Protein AF-A0A562L4M6-F1 (afdb_monomer_lite)

Foldseek 3Di:
DDDDQPDDQLLDLVNQLVLCVLLPAPRSHLVSRPDPLSSLLSVLVSLLSVLLSVLQLVLLVVPDPDPVSSSVSRVVSSVVVVVVCVVCSVVSRDPPPVVPPCVVVLCPPPPPPPLPCQDQDADPVLVVDDQDQDDDLLQQLLLQVSQPQPRSHLVRRDPVSNVVSVVVNVVVSVSSLVVCLVLQVVQPQPRSDLVSRDPRSNRSSSSSSSSVVSSVVSSSNSSSSSSVSVVVVVVVVVVVVVVVVVVVVVVVVVVVVVVVVVVVVVVVVVVD

Sequence (272 aa):
MSEKSKWPPLICKQRIRVLCYLFGSTDGTLRGIANPSDRRRCKARIEYERSYARIWENDATRSCNTAEDLEEQKRLAHLSFATLRASNAELLKRPILLRGDGQEFCEPFKDSMPLDDYTEWGYASDLATTTKFVLNDARKEYLAVRWHSPDGTARNVPDDYRSAFEAQMDYHTQALEANRENIAKHYGSPYGSWRGIPQARLAAANRYARLWLGRFESRCEFELALLRITIDEMDAEEHERKAEELIESIERQIEDVAQDILHDILAEGVTS

pLDDT: mean 78.64, std 16.37, range [34.66, 96.38]

Radius of gyration: 27.11 Å; chains: 1; bounding box: 79×44×95 Å

Secondary structure (DSSP, 8-state):
-----SSPPSS-HHHHHHHHHHTT-SSSSGGG-SSHHHHHHHHHHHHHHHHHHHHHHHHHHHH-SSHHHHHHHHHHHHHHHHHHHHHHHHHTS--TTSSS-SGGGS-TTTS--------S---GGGGS--------HHHHHHHHHHTT-TTS-GGGS-HHHHHHHHHHHHHHHHHHHHHHHHHHHHTT-TTS-GGGS-HHHHHHHHHHHHHHHHHHHHHHHHHHHHHHHHHHHHHHHHHHHHHHHHHHHHHHHHHHHHHHHHHHHHHHHT--

Organism: NCBI:txid993502

Structure (mmCIF, N/CA/C/O backbone):
data_AF-A0A562L4M6-F1
#
_entry.id   AF-A0A562L4M6-F1
#
loop_
_atom_site.group_PDB
_atom_site.id
_atom_site.type_symbol
_atom_site.label_atom_id
_atom_site.label_alt_id
_atom_site.label_comp_id
_atom_site.label_asym_id
_atom_site.label_entity_id
_atom_site.label_seq_id
_atom_site.pdbx_PDB_ins_code
_atom_site.Cartn_x
_atom_site.Cartn_y
_atom_site.Cartn_z
_atom_site.occupancy
_atom_site.B_iso_or_equiv
_atom_site.auth_seq_id
_atom_site.auth_comp_id
_atom_site.auth_asym_id
_atom_site.auth_atom_id
_atom_site.pdbx_PDB_model_num
ATOM 1 N N . MET A 1 1 ? 33.693 13.986 -2.461 1.00 34.66 1 MET A N 1
ATOM 2 C CA . MET A 1 1 ? 33.469 15.142 -1.564 1.00 34.66 1 MET A CA 1
ATOM 3 C C . MET A 1 1 ? 32.032 15.588 -1.759 1.00 34.66 1 MET A C 1
ATOM 5 O O . MET A 1 1 ? 31.649 15.791 -2.901 1.00 34.66 1 MET A O 1
ATOM 9 N N . SER A 1 2 ? 31.216 15.605 -0.698 1.00 41.28 2 SER A N 1
ATOM 10 C CA . SER A 1 2 ? 29.782 15.894 -0.806 1.00 41.28 2 SER A CA 1
ATOM 11 C C . SER A 1 2 ? 29.544 17.393 -0.983 1.00 41.28 2 SER A C 1
ATOM 13 O O . SER A 1 2 ? 29.549 18.149 -0.008 1.00 41.28 2 S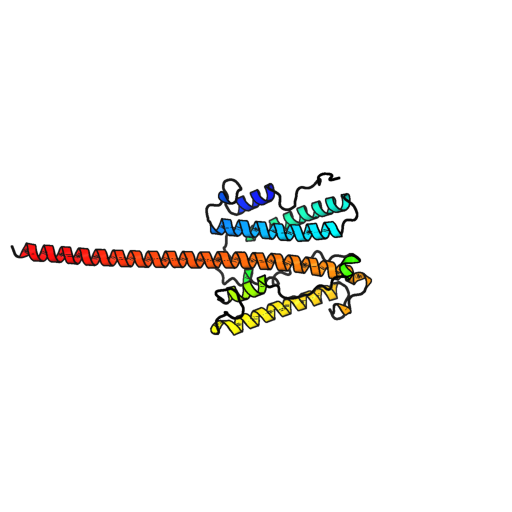ER A O 1
ATOM 15 N N . GLU A 1 3 ? 29.296 17.825 -2.213 1.00 47.75 3 GLU A N 1
ATOM 16 C CA . GLU A 1 3 ? 28.484 19.021 -2.400 1.00 47.75 3 GLU A CA 1
ATOM 17 C C . GLU A 1 3 ? 27.091 18.717 -1.845 1.00 47.75 3 GLU A C 1
ATOM 19 O O . GLU A 1 3 ? 26.471 17.702 -2.169 1.00 47.75 3 GLU A O 1
ATOM 24 N N . LYS A 1 4 ? 26.634 19.548 -0.907 1.00 63.31 4 LYS A N 1
ATOM 25 C CA . LYS A 1 4 ? 25.284 19.435 -0.359 1.00 63.31 4 LYS A CA 1
ATOM 26 C C . LYS A 1 4 ? 24.297 19.593 -1.520 1.00 63.31 4 LYS A C 1
ATOM 28 O O . LYS A 1 4 ? 24.303 20.628 -2.176 1.00 63.31 4 LYS A O 1
ATOM 33 N N . SER A 1 5 ? 23.470 18.569 -1.734 1.00 66.12 5 SER A N 1
ATOM 34 C CA . SER A 1 5 ? 22.290 18.580 -2.612 1.00 66.12 5 SER A CA 1
ATOM 35 C C . SER A 1 5 ? 21.575 19.937 -2.551 1.00 66.12 5 SER A C 1
ATOM 37 O O . SER A 1 5 ? 21.307 20.429 -1.449 1.00 66.12 5 SER A O 1
ATOM 39 N N . LYS A 1 6 ? 21.265 20.539 -3.708 1.00 78.88 6 LYS A N 1
ATOM 40 C CA . LYS A 1 6 ? 20.539 21.822 -3.800 1.00 78.88 6 LYS A CA 1
ATOM 41 C C . LYS A 1 6 ? 19.093 21.648 -3.337 1.00 78.88 6 LYS A C 1
ATOM 43 O O . LYS A 1 6 ? 18.501 22.575 -2.787 1.00 78.88 6 LYS A O 1
ATOM 48 N N . TRP A 1 7 ? 18.551 20.444 -3.512 1.00 68.38 7 TRP A N 1
ATOM 49 C CA . TRP A 1 7 ? 17.221 20.068 -3.044 1.00 68.38 7 TRP A CA 1
ATOM 50 C C . TRP A 1 7 ? 17.265 19.321 -1.706 1.00 68.38 7 TRP A C 1
ATOM 52 O O . TRP A 1 7 ? 18.152 18.484 -1.496 1.00 68.38 7 TRP A O 1
ATOM 62 N N . PRO A 1 8 ? 16.305 19.573 -0.794 1.00 72.56 8 PRO A N 1
ATOM 63 C CA . PRO A 1 8 ? 16.157 18.769 0.411 1.00 72.56 8 PRO A CA 1
ATOM 64 C C . PRO A 1 8 ? 15.740 17.329 0.055 1.00 72.56 8 PRO A C 1
ATOM 66 O O . PRO A 1 8 ? 15.243 17.090 -1.050 1.00 72.56 8 PRO A O 1
ATOM 69 N N . PRO A 1 9 ? 15.866 16.373 0.997 1.00 75.69 9 PRO A N 1
ATOM 70 C CA . PRO A 1 9 ? 15.273 15.046 0.840 1.00 75.69 9 PRO A CA 1
ATOM 71 C C . PRO A 1 9 ? 13.788 15.147 0.478 1.00 75.69 9 PRO A C 1
ATOM 73 O O . PRO A 1 9 ? 13.101 16.046 0.978 1.00 75.69 9 PRO A O 1
ATOM 76 N N . LEU A 1 10 ? 13.288 14.216 -0.341 1.00 70.75 10 LEU A N 1
ATOM 77 C CA . LEU A 1 10 ? 11.890 14.222 -0.797 1.00 70.75 10 LEU A CA 1
ATOM 78 C C . LEU A 1 10 ? 10.907 14.268 0.377 1.00 70.75 10 LEU A C 1
ATOM 80 O O . LEU A 1 10 ? 9.982 15.079 0.396 1.00 70.75 10 LEU A O 1
ATOM 84 N N . ILE A 1 11 ? 11.182 13.480 1.421 1.00 79.31 11 ILE A N 1
ATOM 85 C CA . ILE A 1 11 ? 10.437 13.509 2.684 1.00 79.31 11 ILE A CA 1
ATOM 86 C C . ILE A 1 11 ? 11.250 14.231 3.757 1.00 79.31 11 ILE A C 1
ATOM 88 O O . ILE A 1 11 ? 11.901 13.631 4.612 1.00 79.31 11 ILE A O 1
ATOM 92 N N . CYS A 1 12 ? 11.218 15.559 3.705 1.00 81.00 12 CYS A N 1
ATOM 93 C CA . CYS A 1 12 ? 11.888 16.418 4.676 1.00 81.00 12 CYS A CA 1
ATOM 94 C C . CYS A 1 12 ? 11.028 16.691 5.926 1.00 81.00 12 CYS A C 1
ATOM 96 O O . CYS A 1 12 ? 9.831 16.395 5.976 1.00 81.00 12 CYS A O 1
ATOM 98 N N . LYS A 1 13 ? 11.629 17.332 6.943 1.00 86.06 13 LYS A N 1
ATOM 99 C CA . LYS A 1 13 ? 10.929 17.739 8.179 1.00 86.06 13 LYS A CA 1
ATOM 100 C C . LYS A 1 13 ? 9.663 18.553 7.892 1.00 86.06 13 LYS A C 1
ATOM 102 O O . LYS A 1 13 ? 8.653 18.345 8.553 1.00 86.06 13 LYS A O 1
ATOM 107 N N . GLN A 1 14 ? 9.699 19.435 6.891 1.00 81.62 14 GLN A N 1
ATOM 108 C CA . GLN A 1 14 ? 8.545 20.252 6.516 1.00 81.62 14 GLN A CA 1
ATOM 109 C C . GLN A 1 14 ? 7.414 19.409 5.912 1.00 81.62 14 GLN A C 1
ATOM 111 O O . GLN A 1 14 ? 6.253 19.632 6.246 1.00 81.62 14 GLN A O 1
ATOM 116 N N . ARG A 1 15 ? 7.733 18.410 5.076 1.00 79.69 15 ARG A N 1
ATOM 117 C CA . ARG A 1 15 ? 6.732 17.487 4.516 1.00 79.69 15 ARG A CA 1
ATOM 118 C C . ARG A 1 15 ? 6.057 16.672 5.614 1.00 79.69 15 ARG A C 1
ATOM 120 O O . ARG A 1 15 ? 4.834 16.613 5.653 1.00 79.69 15 ARG A O 1
ATOM 127 N N . ILE A 1 16 ? 6.843 16.118 6.537 1.00 86.44 16 ILE A N 1
ATOM 128 C CA . ILE A 1 16 ? 6.320 15.398 7.707 1.00 86.44 16 ILE A CA 1
ATOM 129 C C . ILE A 1 16 ? 5.414 16.314 8.530 1.00 86.44 16 ILE A C 1
ATOM 131 O O . ILE A 1 16 ? 4.310 15.920 8.885 1.00 86.44 16 ILE A O 1
ATOM 135 N N . ARG A 1 17 ? 5.842 17.557 8.774 1.00 85.31 17 ARG A N 1
ATOM 136 C CA . ARG A 1 17 ? 5.052 18.541 9.517 1.00 85.31 17 ARG A CA 1
ATOM 137 C C . ARG A 1 17 ? 3.698 18.815 8.859 1.00 85.31 17 ARG A C 1
ATOM 139 O O . ARG A 1 17 ? 2.680 18.845 9.541 1.00 85.31 17 ARG A O 1
ATOM 146 N N . VAL A 1 18 ? 3.684 18.978 7.536 1.00 82.62 18 VAL A N 1
ATOM 147 C CA . VAL A 1 18 ? 2.453 19.147 6.750 1.00 82.62 18 VAL A CA 1
ATOM 148 C C . VAL A 1 18 ? 1.544 17.925 6.869 1.00 82.62 18 VAL A C 1
ATOM 150 O O . VAL A 1 18 ? 0.352 18.100 7.098 1.00 82.62 18 VAL A O 1
ATOM 153 N N . LEU A 1 19 ? 2.086 16.709 6.748 1.00 78.12 19 LEU A N 1
ATOM 154 C CA . LEU A 1 19 ? 1.306 15.483 6.939 1.00 78.12 19 LEU A CA 1
ATOM 155 C C . LEU A 1 19 ? 0.693 15.446 8.342 1.00 78.12 19 LEU A C 1
ATOM 157 O O . LEU A 1 19 ? -0.512 15.278 8.460 1.00 78.12 19 LEU A O 1
ATOM 161 N N . CYS A 1 20 ? 1.472 15.713 9.391 1.00 84.25 20 CYS A N 1
ATOM 162 C CA . CYS A 1 20 ? 0.951 15.769 10.756 1.00 84.25 20 CYS A CA 1
ATOM 163 C C . CYS A 1 20 ? -0.230 16.748 10.887 1.00 84.25 20 CYS A C 1
ATOM 165 O O . CYS A 1 20 ? -1.234 16.395 11.497 1.00 84.25 20 CYS A O 1
ATOM 167 N N . TYR A 1 21 ? -0.147 17.949 10.298 1.00 80.56 21 TYR A N 1
ATOM 168 C CA . TYR A 1 21 ? -1.264 18.904 10.305 1.00 80.56 21 TYR A CA 1
ATOM 169 C C . TYR A 1 21 ? -2.504 18.381 9.568 1.00 80.56 21 TYR A C 1
ATOM 171 O O . TYR A 1 21 ? -3.618 18.585 10.043 1.00 80.56 21 TYR A O 1
ATOM 179 N N . LEU A 1 22 ? -2.333 17.682 8.440 1.00 76.19 22 LEU A N 1
ATOM 180 C CA . LEU A 1 22 ? -3.453 17.069 7.710 1.00 76.19 22 LEU A CA 1
ATOM 181 C C . LEU A 1 22 ? -4.180 16.007 8.545 1.00 76.19 22 LEU A C 1
ATOM 183 O O . LEU A 1 22 ? -5.394 15.883 8.438 1.00 76.19 22 LEU A O 1
ATOM 187 N N . PHE A 1 23 ? -3.452 15.299 9.409 1.00 76.19 23 PHE A N 1
ATOM 188 C CA . PHE A 1 23 ? -4.004 14.334 10.363 1.00 76.19 23 PHE A CA 1
ATOM 189 C C . PHE A 1 23 ? -4.406 14.973 11.709 1.00 76.19 23 PHE A C 1
ATOM 191 O O . PHE A 1 23 ? -4.564 14.273 12.703 1.00 76.19 23 PHE A O 1
ATOM 198 N N . GLY A 1 24 ? -4.567 16.300 11.770 1.00 79.25 24 GLY A N 1
ATOM 199 C CA . GLY A 1 24 ? -5.112 16.990 12.945 1.00 79.25 24 GLY A CA 1
ATOM 200 C C . GLY A 1 24 ? -4.105 17.313 14.053 1.00 79.25 24 GLY A C 1
ATOM 201 O O . GLY A 1 24 ? -4.510 17.590 15.179 1.00 79.25 24 GLY A O 1
ATOM 202 N N . SER A 1 25 ? -2.800 17.291 13.769 1.00 88.62 25 SER A N 1
ATOM 203 C CA . SER A 1 25 ? -1.783 17.735 14.729 1.00 88.62 25 SER A CA 1
ATOM 204 C C . SER A 1 25 ? -1.907 19.227 15.050 1.00 88.62 25 SER A C 1
ATOM 206 O O . SER A 1 25 ? -2.056 20.041 14.143 1.00 88.62 25 SER A O 1
ATOM 208 N N . THR A 1 26 ? -1.757 19.611 16.319 1.00 91.88 26 THR A N 1
ATOM 209 C CA . THR A 1 26 ? -1.761 21.025 16.745 1.00 91.88 26 THR A CA 1
ATOM 210 C C . THR A 1 26 ? -0.398 21.711 16.602 1.00 91.88 26 THR A C 1
ATOM 212 O O . THR A 1 26 ? -0.326 22.908 16.325 1.00 91.88 26 THR A O 1
ATOM 215 N N . ASP A 1 27 ? 0.701 20.965 16.731 1.00 91.88 27 ASP A N 1
ATOM 216 C CA . ASP A 1 27 ? 2.078 21.484 16.695 1.00 91.88 27 ASP A CA 1
ATOM 217 C C . ASP A 1 27 ? 2.863 21.048 15.440 1.00 91.88 27 ASP A C 1
ATOM 219 O O . ASP A 1 27 ? 4.010 21.452 15.229 1.00 91.88 27 ASP A O 1
ATOM 223 N N . GLY A 1 28 ? 2.235 20.252 14.569 1.00 86.75 28 GLY A N 1
ATOM 224 C CA . GLY A 1 28 ? 2.852 19.694 13.368 1.00 86.75 28 GLY A CA 1
ATOM 225 C C . GLY A 1 28 ? 3.751 18.486 13.654 1.00 86.75 28 GLY A C 1
ATOM 226 O O . GLY A 1 28 ? 4.576 18.110 12.820 1.00 86.75 28 GLY A O 1
ATOM 227 N N . THR A 1 29 ? 3.614 17.857 14.819 1.00 94.06 29 THR A N 1
ATOM 228 C CA . THR A 1 29 ? 4.300 16.610 15.171 1.00 94.06 29 THR A CA 1
ATOM 229 C C . THR A 1 29 ? 3.311 15.451 15.315 1.00 94.06 29 THR A C 1
ATOM 231 O O . THR A 1 29 ? 2.123 15.660 15.555 1.00 94.06 29 THR A O 1
ATOM 234 N N . LEU A 1 30 ? 3.796 14.207 15.215 1.00 91.88 30 LEU A N 1
ATOM 235 C CA . LEU A 1 30 ? 2.955 13.016 15.409 1.00 91.88 30 LEU A CA 1
ATOM 236 C C . LEU A 1 30 ? 2.310 12.979 16.804 1.00 91.88 30 LEU A C 1
ATOM 238 O O . LEU A 1 30 ? 1.150 12.607 16.936 1.00 91.88 30 LEU A O 1
ATOM 242 N N . ARG A 1 31 ? 3.039 13.393 17.850 1.00 94.44 31 ARG A N 1
ATOM 243 C CA . ARG A 1 31 ? 2.504 13.446 19.224 1.00 94.44 31 ARG A CA 1
ATOM 244 C C . ARG A 1 31 ? 1.381 14.476 19.380 1.00 94.44 31 ARG A C 1
ATOM 246 O O . ARG A 1 31 ? 0.536 14.296 20.244 1.00 94.44 31 ARG A O 1
ATOM 253 N N . GLY A 1 32 ? 1.367 15.516 18.544 1.00 90.69 32 GLY A N 1
ATOM 254 C CA . GLY A 1 32 ? 0.327 16.542 18.537 1.00 90.69 32 GLY A CA 1
ATOM 255 C C . GLY A 1 32 ? -1.005 16.074 17.950 1.00 90.69 32 GLY A C 1
ATOM 256 O O . GLY A 1 32 ? -1.971 16.826 18.009 1.00 90.69 32 GLY A O 1
ATOM 257 N N . ILE A 1 33 ? -1.073 14.864 17.378 1.00 89.81 33 ILE A N 1
ATOM 258 C CA . ILE A 1 33 ? -2.319 14.250 16.902 1.00 89.81 33 ILE A CA 1
ATOM 259 C C . ILE A 1 33 ? -3.014 13.593 18.096 1.00 89.81 33 ILE A C 1
ATOM 261 O O . ILE A 1 33 ? -2.460 12.661 18.688 1.00 89.81 33 ILE A O 1
ATOM 265 N N . ALA A 1 34 ? -4.203 14.087 18.451 1.00 88.50 34 ALA A N 1
ATOM 266 C CA . ALA A 1 34 ? -4.946 13.638 19.629 1.00 88.50 34 ALA A CA 1
ATOM 267 C C . ALA A 1 34 ? -5.451 12.194 19.489 1.00 88.50 34 ALA A C 1
ATOM 269 O O . ALA A 1 34 ? -5.188 11.373 20.364 1.00 88.50 34 ALA A O 1
ATOM 270 N N . ASN A 1 35 ? -6.112 11.875 18.371 1.00 85.12 35 ASN A N 1
ATOM 271 C CA . ASN A 1 35 ? -6.635 10.538 18.106 1.00 85.12 35 ASN A CA 1
ATOM 272 C C . ASN A 1 35 ? -5.470 9.540 17.861 1.00 85.12 35 ASN A C 1
ATOM 274 O O . ASN A 1 35 ? -4.658 9.751 16.948 1.00 85.12 35 ASN A O 1
ATOM 278 N N . PRO A 1 36 ? -5.349 8.455 18.654 1.00 90.44 36 PRO A N 1
ATOM 279 C CA . PRO A 1 36 ? -4.271 7.475 18.501 1.00 90.44 36 PRO A CA 1
ATOM 280 C C . PRO A 1 36 ? -4.248 6.767 17.141 1.00 90.44 36 PRO A C 1
ATOM 282 O O . PRO A 1 36 ? -3.168 6.513 16.599 1.00 90.44 36 PRO A O 1
ATOM 285 N N . SER A 1 37 ? -5.405 6.475 16.561 1.00 85.31 37 SER A N 1
ATOM 286 C CA . SER A 1 37 ? -5.519 5.809 15.266 1.00 85.31 37 SER A CA 1
ATOM 287 C C . SER A 1 37 ? -5.141 6.733 14.117 1.00 85.31 37 SER A C 1
ATOM 289 O O . SER A 1 37 ? -4.360 6.339 13.250 1.00 85.31 37 SER A O 1
ATOM 291 N N . ASP A 1 38 ? -5.549 8.004 14.155 1.00 83.06 38 ASP A N 1
ATOM 292 C CA . ASP A 1 38 ? -5.086 9.009 13.185 1.00 83.06 38 ASP A CA 1
ATOM 293 C C . ASP A 1 38 ? -3.571 9.213 13.263 1.00 83.06 38 ASP A C 1
ATOM 295 O O . ASP A 1 38 ? -2.892 9.342 12.239 1.00 83.06 38 ASP A O 1
ATOM 299 N N . ARG A 1 39 ? -2.998 9.149 14.470 1.00 91.19 39 ARG A N 1
ATOM 300 C CA . ARG A 1 39 ? -1.542 9.163 14.656 1.00 91.19 39 ARG A CA 1
ATOM 301 C C . ARG A 1 39 ? -0.877 7.960 13.981 1.00 91.19 39 ARG A C 1
ATOM 303 O O . ARG A 1 39 ? 0.156 8.125 13.323 1.00 91.19 39 ARG A O 1
ATOM 310 N N . ARG A 1 40 ? -1.452 6.760 14.116 1.00 90.75 40 ARG A N 1
ATOM 311 C CA . ARG A 1 40 ? -0.964 5.542 13.443 1.00 90.75 40 ARG A CA 1
ATOM 312 C C . ARG A 1 40 ? -1.095 5.647 11.923 1.00 90.75 40 ARG A C 1
ATOM 314 O O . ARG A 1 40 ? -0.125 5.339 11.231 1.00 90.75 40 ARG A O 1
ATOM 321 N N . ARG A 1 41 ? -2.215 6.161 11.403 1.00 84.31 41 ARG A N 1
ATOM 322 C CA . ARG A 1 41 ? -2.415 6.410 9.962 1.00 84.31 41 ARG A CA 1
ATOM 323 C C . ARG A 1 41 ? -1.407 7.411 9.412 1.00 84.31 41 ARG A C 1
ATOM 325 O O . ARG A 1 41 ? -0.789 7.154 8.380 1.00 84.31 41 ARG A O 1
ATOM 332 N N . CYS A 1 42 ? -1.165 8.509 10.130 1.00 85.25 42 CYS A N 1
ATOM 333 C CA . CYS A 1 42 ? -0.147 9.486 9.756 1.00 85.25 42 CYS A CA 1
ATOM 334 C C . CYS A 1 42 ? 1.248 8.846 9.707 1.00 85.25 42 CYS A C 1
ATOM 336 O O . CYS A 1 42 ? 2.013 9.099 8.776 1.00 85.25 42 CYS A O 1
ATOM 338 N N . LYS A 1 43 ? 1.585 7.992 10.684 1.00 92.06 43 LYS A N 1
ATOM 339 C CA . LYS A 1 43 ? 2.853 7.249 10.694 1.00 92.06 43 LYS A CA 1
ATOM 340 C C . LYS A 1 43 ? 2.959 6.306 9.490 1.00 92.06 43 LYS A C 1
ATOM 342 O O . LYS A 1 43 ? 3.976 6.343 8.802 1.00 92.06 43 LYS A O 1
ATOM 347 N N . ALA A 1 44 ? 1.915 5.528 9.203 1.00 87.00 44 ALA A N 1
ATOM 348 C CA . ALA A 1 44 ? 1.869 4.641 8.039 1.00 87.00 44 ALA A CA 1
ATOM 349 C C . ALA A 1 44 ? 2.038 5.424 6.726 1.00 87.00 44 ALA A C 1
ATOM 351 O O . ALA A 1 44 ? 2.807 5.020 5.857 1.00 87.00 44 ALA A O 1
ATOM 352 N N . ARG A 1 45 ? 1.406 6.601 6.609 1.00 83.38 45 ARG A N 1
ATOM 353 C CA . ARG A 1 45 ? 1.551 7.471 5.435 1.00 83.38 45 ARG A CA 1
ATOM 354 C C . ARG A 1 45 ? 2.968 8.020 5.281 1.00 83.38 45 ARG A C 1
ATOM 356 O O . ARG A 1 45 ? 3.471 8.085 4.163 1.00 83.38 45 ARG A O 1
ATOM 363 N N . ILE A 1 46 ? 3.613 8.420 6.378 1.00 87.25 46 ILE A N 1
ATOM 364 C CA . ILE A 1 46 ? 5.010 8.876 6.350 1.00 87.25 46 ILE A CA 1
ATOM 365 C C . ILE A 1 46 ? 5.925 7.752 5.856 1.00 87.25 46 ILE A C 1
ATOM 367 O O . ILE A 1 46 ? 6.791 8.016 5.024 1.00 87.25 46 ILE A O 1
ATOM 371 N N . GLU A 1 47 ? 5.737 6.519 6.333 1.00 89.62 47 GLU A N 1
ATOM 372 C CA . GLU A 1 47 ? 6.529 5.375 5.866 1.00 89.62 47 GLU A CA 1
ATOM 373 C C . GLU A 1 47 ? 6.256 5.048 4.393 1.00 89.62 47 GLU A C 1
ATOM 375 O O . GLU A 1 47 ? 7.207 4.886 3.633 1.00 89.62 47 GLU A O 1
ATOM 380 N N . TYR A 1 48 ? 4.998 5.086 3.945 1.00 84.00 48 TYR A N 1
ATOM 381 C CA . TYR A 1 48 ? 4.656 4.942 2.526 1.00 84.00 48 TYR A CA 1
ATOM 382 C C . TYR A 1 48 ? 5.369 5.978 1.644 1.00 84.00 48 TYR A C 1
ATOM 384 O O . TYR A 1 48 ? 6.030 5.627 0.665 1.00 84.00 48 TYR A O 1
ATOM 392 N N . GLU A 1 49 ? 5.288 7.264 2.004 1.00 80.88 49 GLU A N 1
ATOM 393 C CA . GLU A 1 49 ? 5.941 8.325 1.232 1.00 80.88 49 GLU A CA 1
ATOM 394 C C . GLU A 1 49 ? 7.476 8.206 1.268 1.00 80.88 49 GLU A C 1
ATOM 396 O O . GLU A 1 49 ? 8.139 8.530 0.281 1.00 80.88 49 GLU A O 1
ATOM 401 N N . ARG A 1 50 ? 8.054 7.689 2.364 1.00 86.38 50 ARG A N 1
ATOM 402 C CA . ARG A 1 50 ? 9.491 7.374 2.457 1.00 86.38 50 ARG A CA 1
ATOM 403 C C . ARG A 1 50 ? 9.883 6.216 1.548 1.00 86.38 50 ARG A C 1
ATOM 405 O O . ARG A 1 50 ? 10.896 6.332 0.862 1.00 86.38 50 ARG A O 1
ATOM 412 N N . SER A 1 51 ? 9.118 5.128 1.523 1.00 84.81 51 SER A N 1
ATOM 413 C CA . SER A 1 51 ? 9.375 3.992 0.629 1.00 84.81 51 SER A CA 1
ATOM 414 C C . SER A 1 51 ? 9.287 4.417 -0.836 1.00 84.81 51 SER A C 1
ATOM 416 O O . SER A 1 51 ? 10.204 4.137 -1.611 1.00 84.81 51 SER A O 1
ATOM 418 N N . TYR A 1 52 ? 8.274 5.213 -1.191 1.00 78.69 52 TYR A N 1
ATOM 419 C CA . TYR A 1 52 ? 8.151 5.787 -2.531 1.00 78.69 52 TYR A CA 1
ATOM 420 C C . TYR A 1 52 ? 9.350 6.679 -2.892 1.00 78.69 52 TYR A C 1
ATOM 422 O O . TYR A 1 52 ? 9.925 6.546 -3.973 1.00 78.69 52 TYR A O 1
ATOM 430 N N . ALA A 1 53 ? 9.781 7.548 -1.969 1.00 79.81 53 ALA A N 1
ATOM 431 C CA . ALA A 1 53 ? 10.969 8.375 -2.162 1.00 79.81 53 ALA A CA 1
ATOM 432 C C . ALA A 1 53 ? 12.242 7.536 -2.356 1.00 79.81 53 ALA A C 1
ATOM 434 O O . ALA A 1 53 ? 13.033 7.852 -3.237 1.00 79.81 53 ALA A O 1
ATOM 435 N N . ARG A 1 54 ? 12.424 6.437 -1.608 1.00 83.81 54 ARG A N 1
ATOM 436 C CA . ARG A 1 54 ? 13.582 5.537 -1.772 1.00 83.81 54 ARG A CA 1
ATOM 437 C C . ARG A 1 54 ? 13.605 4.854 -3.132 1.00 83.81 54 ARG A C 1
ATOM 439 O O . ARG A 1 54 ? 14.673 4.734 -3.723 1.00 83.81 54 ARG A O 1
ATOM 446 N N . ILE A 1 55 ? 12.456 4.396 -3.631 1.00 81.00 55 ILE A N 1
ATOM 447 C CA . ILE A 1 55 ? 12.358 3.799 -4.975 1.00 81.00 55 ILE A CA 1
ATOM 448 C C . ILE A 1 55 ? 12.836 4.805 -6.015 1.00 81.00 55 ILE A C 1
ATOM 450 O O . ILE A 1 55 ? 13.633 4.465 -6.889 1.00 81.00 55 ILE A O 1
ATOM 454 N N . TRP A 1 56 ? 12.389 6.049 -5.867 1.00 77.88 56 TRP A N 1
ATOM 455 C CA . TRP A 1 56 ? 12.778 7.138 -6.740 1.00 77.88 56 TRP A CA 1
ATOM 456 C C . TRP A 1 56 ? 14.279 7.469 -6.627 1.00 77.88 56 TRP A C 1
ATOM 458 O O . TRP A 1 56 ? 14.976 7.488 -7.636 1.00 77.88 56 TRP A O 1
ATOM 468 N N . GLU A 1 57 ? 14.807 7.652 -5.413 1.00 78.31 57 GLU A N 1
ATOM 469 C CA . GLU A 1 57 ? 16.222 7.983 -5.169 1.00 78.31 57 GLU A CA 1
ATOM 470 C C . GLU A 1 57 ? 17.164 6.883 -5.676 1.00 78.31 57 GLU A C 1
ATOM 472 O O . GLU A 1 57 ? 18.204 7.173 -6.275 1.00 78.31 57 GLU A O 1
ATOM 477 N N . ASN A 1 58 ? 16.789 5.616 -5.483 1.00 79.94 58 ASN A N 1
ATOM 478 C CA . ASN A 1 58 ? 17.543 4.470 -5.982 1.00 79.94 58 ASN A CA 1
ATOM 479 C C . ASN A 1 58 ? 17.581 4.429 -7.510 1.00 79.94 58 ASN A C 1
ATOM 481 O O . ASN A 1 58 ? 18.595 4.031 -8.084 1.00 79.94 58 ASN A O 1
ATOM 485 N N . ASP A 1 59 ? 16.490 4.810 -8.172 1.00 76.75 59 ASP A N 1
ATOM 486 C CA . ASP A 1 59 ? 16.452 4.872 -9.627 1.00 76.75 59 ASP A CA 1
ATOM 487 C C . ASP A 1 59 ? 17.261 6.054 -10.158 1.00 76.75 59 ASP A C 1
ATOM 489 O O . ASP A 1 59 ? 18.125 5.853 -11.006 1.00 76.75 59 ASP A O 1
ATOM 493 N N . ALA A 1 60 ? 17.093 7.235 -9.557 1.00 73.81 60 ALA A N 1
ATOM 494 C CA . ALA A 1 60 ? 17.856 8.436 -9.881 1.00 73.81 60 ALA A CA 1
ATOM 495 C C . ALA A 1 60 ? 19.374 8.209 -9.755 1.00 73.81 60 ALA A C 1
ATOM 497 O O . ALA A 1 60 ? 20.158 8.581 -10.626 1.00 73.81 60 ALA A O 1
ATOM 498 N N . THR A 1 61 ? 19.802 7.523 -8.692 1.00 74.94 61 THR A N 1
ATOM 499 C CA . THR A 1 61 ? 21.221 7.206 -8.460 1.00 74.94 61 THR A CA 1
ATOM 500 C C . THR A 1 61 ? 21.785 6.244 -9.510 1.00 74.94 61 THR A C 1
ATOM 502 O O . THR A 1 61 ? 22.971 6.300 -9.820 1.00 74.94 61 THR A O 1
ATOM 505 N N . ARG A 1 62 ? 20.955 5.359 -10.073 1.00 71.81 62 ARG A N 1
ATOM 506 C CA . ARG A 1 62 ? 21.359 4.454 -11.163 1.00 71.81 62 ARG A CA 1
ATOM 507 C C . ARG A 1 62 ? 21.342 5.140 -12.526 1.00 71.81 62 ARG A C 1
ATOM 509 O O . ARG A 1 62 ? 22.071 4.712 -13.415 1.00 71.81 62 ARG A O 1
ATOM 516 N N . SER A 1 63 ? 20.493 6.155 -12.686 1.00 66.50 63 SER A N 1
ATOM 517 C CA . SER A 1 63 ? 20.207 6.799 -13.964 1.00 66.50 63 SER A CA 1
ATOM 518 C C . SER A 1 63 ? 21.068 8.003 -14.295 1.00 66.50 63 SER A C 1
ATOM 520 O O . SER A 1 63 ? 21.257 8.323 -15.468 1.00 66.50 63 SER A O 1
ATOM 522 N N . CYS A 1 64 ? 21.522 8.712 -13.267 1.00 69.75 64 CYS A N 1
ATOM 523 C CA . CYS A 1 64 ? 22.183 9.994 -13.426 1.00 69.75 64 CYS A CA 1
ATOM 524 C C . CYS A 1 64 ? 23.689 9.790 -13.545 1.00 69.75 64 CYS A C 1
ATOM 526 O O . CYS A 1 64 ? 24.349 9.371 -12.596 1.00 69.75 64 CYS A O 1
ATOM 528 N N . ASN A 1 65 ? 24.232 10.112 -14.720 1.00 70.31 65 ASN A N 1
ATOM 529 C CA . ASN A 1 65 ? 25.670 10.034 -14.976 1.00 70.31 65 ASN A CA 1
ATOM 530 C C . ASN A 1 65 ? 26.429 11.195 -14.320 1.00 70.31 65 ASN A C 1
ATOM 532 O O . ASN A 1 65 ? 27.629 11.088 -14.069 1.00 70.31 65 ASN A O 1
ATOM 536 N N . THR A 1 66 ? 25.737 12.303 -14.040 1.00 79.44 66 THR A N 1
ATOM 537 C CA . THR A 1 66 ? 26.310 13.499 -13.421 1.00 79.44 66 THR A CA 1
ATOM 538 C C . THR A 1 66 ? 25.556 13.907 -12.155 1.00 79.44 66 THR A C 1
ATOM 540 O O . THR A 1 66 ? 24.403 13.530 -11.930 1.00 79.44 66 THR A O 1
ATOM 543 N N . ALA A 1 67 ? 26.208 14.716 -11.314 1.00 79.62 67 ALA A N 1
ATOM 544 C CA . ALA A 1 67 ? 25.565 15.311 -10.145 1.00 79.62 67 ALA A CA 1
ATOM 545 C C . ALA A 1 67 ? 24.431 16.280 -10.535 1.00 79.62 67 ALA A C 1
ATOM 547 O O . ALA A 1 67 ? 23.451 16.390 -9.806 1.00 79.62 67 ALA A O 1
ATOM 548 N N . GLU A 1 68 ? 24.532 16.949 -11.688 1.00 80.19 68 GLU A N 1
ATOM 549 C CA . GLU A 1 68 ? 23.499 17.864 -12.187 1.00 80.19 68 GLU A CA 1
ATOM 550 C C . GLU A 1 68 ? 22.242 17.113 -12.631 1.00 80.19 68 GLU A C 1
ATOM 552 O O . GLU A 1 68 ? 21.140 17.501 -12.240 1.00 80.19 68 GLU A O 1
ATOM 557 N N . ASP A 1 69 ? 22.397 15.984 -13.330 1.00 73.69 69 ASP A N 1
ATOM 558 C CA . ASP A 1 69 ? 21.274 15.108 -13.689 1.00 73.69 69 ASP A CA 1
ATOM 559 C C . ASP A 1 69 ? 20.552 14.598 -12.440 1.00 73.69 69 ASP A C 1
ATOM 561 O O . ASP A 1 69 ? 19.326 14.498 -12.411 1.00 73.69 69 ASP A O 1
ATOM 565 N N . LEU A 1 70 ? 21.304 14.271 -11.383 1.00 76.44 70 LEU A N 1
ATOM 566 C CA . LEU A 1 70 ? 20.738 13.826 -10.111 1.00 76.44 70 LEU A CA 1
ATOM 567 C C . LEU A 1 70 ? 19.930 14.940 -9.429 1.00 76.44 70 LEU A C 1
ATOM 569 O O . LEU A 1 70 ? 18.864 14.670 -8.874 1.00 76.44 70 LEU A O 1
ATOM 573 N N . GLU A 1 71 ? 20.407 16.184 -9.474 1.00 81.06 71 GLU A N 1
ATOM 574 C CA . GLU A 1 71 ? 19.678 17.334 -8.929 1.00 81.06 71 GLU A CA 1
ATOM 575 C C . GLU A 1 71 ? 18.416 17.669 -9.737 1.00 81.06 71 GLU A C 1
ATOM 577 O O . GLU A 1 71 ? 17.383 17.982 -9.140 1.00 81.06 71 GLU A O 1
ATOM 582 N N . GLU A 1 72 ? 18.458 17.554 -11.065 1.00 77.19 72 GLU A N 1
ATOM 583 C CA . GLU A 1 72 ? 17.283 17.769 -11.917 1.00 77.19 72 GLU A CA 1
ATOM 584 C C . GLU A 1 72 ? 16.234 16.673 -11.718 1.00 77.19 72 GLU A C 1
ATOM 586 O O . GLU A 1 72 ? 15.047 16.956 -11.538 1.00 77.19 72 GLU A O 1
ATOM 591 N N . GLN A 1 73 ? 16.672 15.418 -11.635 1.00 73.94 73 GLN A N 1
ATOM 592 C CA . GLN A 1 73 ? 15.801 14.310 -11.269 1.00 73.94 73 GLN A CA 1
ATOM 593 C C . GLN A 1 73 ? 15.145 14.582 -9.900 1.00 73.94 73 GLN A C 1
ATOM 595 O O . GLN A 1 73 ? 13.918 14.502 -9.781 1.00 73.94 73 GLN A O 1
ATOM 600 N N . LYS A 1 74 ? 15.904 15.010 -8.877 1.00 75.12 74 LYS A N 1
ATOM 601 C CA . LYS A 1 74 ? 15.334 15.304 -7.544 1.00 75.12 74 LYS A CA 1
ATOM 602 C C . LYS A 1 74 ? 14.274 16.398 -7.611 1.00 75.12 74 LYS A C 1
ATOM 604 O O . LYS A 1 74 ? 13.249 16.298 -6.935 1.00 75.12 74 LYS A O 1
ATOM 609 N N . ARG A 1 75 ? 14.490 17.428 -8.433 1.00 76.81 75 ARG A N 1
ATOM 610 C CA . ARG A 1 75 ? 13.503 18.488 -8.678 1.00 76.81 75 ARG A CA 1
ATOM 611 C C . ARG A 1 75 ? 12.207 17.928 -9.272 1.00 76.81 75 ARG A C 1
ATOM 613 O O . ARG A 1 75 ? 11.129 18.251 -8.769 1.00 76.81 75 ARG A O 1
ATOM 620 N N . LEU A 1 76 ? 12.299 17.084 -10.302 1.00 69.31 76 LEU A N 1
ATOM 621 C CA . LEU A 1 76 ? 11.137 16.442 -10.934 1.00 69.31 76 LEU A CA 1
ATOM 622 C C . LEU A 1 76 ? 10.362 15.566 -9.942 1.00 69.31 76 LEU A C 1
ATOM 624 O O . LEU A 1 76 ? 9.131 15.588 -9.914 1.00 69.31 76 LEU A O 1
ATOM 628 N N . ALA A 1 77 ? 11.072 14.864 -9.063 1.00 69.62 77 ALA A N 1
ATOM 629 C CA . ALA A 1 77 ? 10.462 14.070 -8.005 1.00 69.62 77 ALA A CA 1
ATOM 630 C C . ALA A 1 77 ? 9.652 14.922 -7.021 1.00 69.62 77 ALA A C 1
ATOM 632 O O . ALA A 1 77 ? 8.511 14.586 -6.705 1.00 69.62 77 ALA A O 1
ATOM 633 N N . HIS A 1 78 ? 10.205 16.056 -6.575 1.00 68.81 78 HIS A N 1
ATOM 634 C CA . HIS A 1 78 ? 9.491 17.006 -5.711 1.00 68.81 78 HIS A CA 1
ATOM 635 C C . HIS A 1 78 ? 8.209 17.531 -6.373 1.00 68.81 78 HIS A C 1
ATOM 637 O O . HIS A 1 78 ? 7.181 17.644 -5.701 1.00 68.81 78 HIS A O 1
ATOM 643 N N . LEU A 1 79 ? 8.240 17.798 -7.684 1.00 65.69 79 LEU A N 1
ATOM 644 C CA . LEU A 1 79 ? 7.053 18.199 -8.450 1.00 65.69 79 LEU A CA 1
ATOM 645 C C . LEU A 1 79 ? 6.008 17.078 -8.522 1.00 65.69 79 LEU A C 1
ATOM 647 O O . LEU A 1 79 ? 4.839 17.323 -8.229 1.00 65.69 79 LEU A O 1
ATOM 651 N N . SER A 1 80 ? 6.422 15.842 -8.818 1.00 62.69 80 SER A N 1
ATOM 652 C CA . SER A 1 80 ? 5.528 14.674 -8.842 1.00 62.69 80 SER A CA 1
ATOM 653 C C . SER A 1 80 ? 4.832 14.453 -7.489 1.00 62.69 80 SER A C 1
ATOM 655 O O . SER A 1 80 ? 3.611 14.294 -7.424 1.00 62.69 80 SER A O 1
ATOM 657 N N . PHE A 1 81 ? 5.573 14.556 -6.379 1.00 61.53 81 PHE A N 1
ATOM 658 C CA . PHE A 1 81 ? 5.020 14.474 -5.020 1.00 61.53 81 PHE A CA 1
ATOM 659 C C . PHE A 1 81 ? 4.024 15.596 -4.687 1.00 61.53 81 PHE A C 1
ATOM 661 O O . PHE A 1 81 ? 3.109 15.396 -3.877 1.00 61.53 81 PHE A O 1
ATOM 668 N N . ALA A 1 82 ? 4.201 16.787 -5.264 1.00 57.31 82 ALA A N 1
ATOM 669 C CA . ALA A 1 82 ? 3.264 17.893 -5.102 1.00 57.31 82 ALA A CA 1
ATOM 670 C C . ALA A 1 82 ? 1.948 17.622 -5.852 1.00 57.31 82 ALA A C 1
ATOM 672 O O . ALA A 1 82 ? 0.878 17.818 -5.274 1.00 57.31 82 ALA A O 1
ATOM 673 N N . THR A 1 83 ? 2.018 17.082 -7.070 1.00 52.12 83 THR A N 1
ATOM 674 C CA . THR A 1 83 ? 0.841 16.678 -7.859 1.00 52.12 83 THR A CA 1
ATOM 675 C C . THR A 1 83 ? 0.075 15.536 -7.185 1.00 52.12 83 THR A C 1
ATOM 677 O O . THR A 1 83 ? -1.131 15.643 -6.972 1.00 52.12 83 THR A O 1
ATOM 680 N N . LEU A 1 84 ? 0.781 14.498 -6.715 1.00 53.84 84 LEU A N 1
ATOM 681 C CA . LEU A 1 84 ? 0.208 13.397 -5.922 1.00 53.84 84 LEU A CA 1
ATOM 682 C C . LEU A 1 84 ? -0.450 13.872 -4.621 1.00 53.84 84 LEU A C 1
ATOM 684 O O . LEU A 1 84 ? -1.352 13.219 -4.104 1.00 53.84 84 LEU A O 1
ATOM 688 N N . ARG A 1 85 ? 0.002 14.986 -4.036 1.00 54.00 85 ARG A N 1
ATOM 689 C CA . ARG A 1 85 ? -0.649 15.571 -2.856 1.00 54.00 85 ARG A CA 1
ATOM 690 C C . ARG A 1 85 ? -1.992 16.198 -3.216 1.00 54.00 85 ARG A C 1
ATOM 692 O O . ARG A 1 85 ? -2.901 16.091 -2.404 1.00 54.00 85 ARG A O 1
ATOM 699 N N . ALA A 1 86 ? -2.106 16.860 -4.365 1.00 47.62 86 ALA A N 1
ATOM 700 C CA . ALA A 1 86 ? -3.354 17.493 -4.783 1.00 47.62 86 ALA A CA 1
ATOM 701 C C . ALA A 1 86 ? -4.459 16.448 -4.994 1.00 47.62 86 ALA A C 1
ATOM 703 O O . ALA A 1 86 ? -5.547 16.623 -4.459 1.00 47.62 86 ALA A O 1
ATOM 704 N N . SER A 1 87 ? -4.140 15.325 -5.649 1.00 46.12 87 SER A N 1
ATOM 705 C CA . SER A 1 87 ? -5.088 14.217 -5.837 1.00 46.12 87 SER A CA 1
ATOM 706 C C . SER A 1 87 ? -5.409 13.473 -4.536 1.00 46.12 87 SER A C 1
ATOM 708 O O . SER A 1 87 ? -6.561 13.166 -4.259 1.00 46.12 87 SER A O 1
ATOM 710 N N . ASN A 1 88 ? -4.413 13.230 -3.676 1.00 48.69 88 ASN A N 1
ATOM 711 C CA . ASN A 1 88 ? -4.640 12.511 -2.416 1.00 48.69 88 ASN A CA 1
ATOM 712 C C . ASN A 1 88 ? -5.257 13.379 -1.307 1.00 48.69 88 ASN A C 1
ATOM 714 O O . ASN A 1 88 ? -5.731 12.835 -0.316 1.00 48.69 88 ASN A O 1
ATOM 718 N N . ALA A 1 89 ? -5.238 14.712 -1.411 1.00 48.81 89 ALA A N 1
ATOM 719 C CA . ALA A 1 89 ? -5.790 15.594 -0.378 1.00 48.81 89 ALA A CA 1
ATOM 720 C C . ALA A 1 89 ? -7.301 15.393 -0.169 1.00 48.81 89 ALA A C 1
ATOM 722 O O . ALA A 1 89 ? -7.787 15.611 0.941 1.00 48.81 89 ALA A O 1
ATOM 723 N N . GLU A 1 90 ? -8.020 14.956 -1.203 1.00 45.88 90 GLU A N 1
ATOM 724 C CA . GLU A 1 90 ? -9.443 14.609 -1.135 1.00 45.88 90 GLU A CA 1
ATOM 725 C C . GLU A 1 90 ? -9.661 13.289 -0.383 1.00 45.88 90 GLU A C 1
ATOM 727 O O . GLU A 1 90 ? -10.527 13.213 0.483 1.00 45.88 90 GLU A O 1
ATOM 732 N N . LEU A 1 91 ? -8.783 12.303 -0.598 1.00 47.31 91 LEU A N 1
ATOM 733 C CA . LEU A 1 91 ? -8.791 11.004 0.092 1.00 47.31 91 LEU A CA 1
ATOM 734 C C . LEU A 1 91 ? -8.298 11.078 1.551 1.00 47.31 91 LEU A C 1
ATOM 736 O O . LEU A 1 91 ? -8.538 10.171 2.344 1.00 47.31 91 LEU A O 1
ATOM 740 N N . LEU A 1 92 ? -7.585 12.150 1.913 1.00 47.06 92 LEU A N 1
ATOM 741 C CA . LEU A 1 92 ? -7.014 12.365 3.249 1.00 47.06 92 LEU A CA 1
ATOM 742 C C . LEU A 1 92 ? -7.964 13.101 4.211 1.00 47.06 92 LEU A C 1
ATOM 744 O O . LEU A 1 92 ? -7.673 13.186 5.406 1.00 47.06 92 LEU A O 1
ATOM 748 N N . LYS A 1 93 ? -9.094 13.640 3.734 1.00 44.41 93 LYS A N 1
ATOM 749 C CA . LYS A 1 93 ? -10.076 14.331 4.582 1.00 44.41 93 LYS A CA 1
ATOM 750 C C . LYS A 1 93 ? -11.162 13.371 5.061 1.00 44.41 93 LYS A C 1
ATOM 752 O O . LYS A 1 93 ? -12.227 13.298 4.466 1.00 44.41 93 LYS A O 1
ATOM 757 N N . ARG A 1 94 ? -10.909 12.762 6.223 1.00 41.28 94 ARG A N 1
ATOM 758 C CA . ARG A 1 94 ? -11.837 11.924 7.006 1.00 41.28 94 ARG A CA 1
ATOM 759 C C . ARG A 1 94 ? -12.303 10.636 6.295 1.00 41.28 94 ARG A C 1
ATOM 761 O O . ARG A 1 94 ? -12.546 10.622 5.096 1.00 41.28 94 ARG A O 1
ATOM 768 N N . PRO A 1 95 ? -12.477 9.540 7.047 1.00 42.22 95 PRO A N 1
ATOM 769 C CA . PRO A 1 95 ? -12.828 8.226 6.519 1.00 42.22 95 PRO A CA 1
ATOM 770 C C . PRO A 1 95 ? -14.319 8.150 6.144 1.00 42.22 95 PRO A C 1
ATOM 772 O O . PRO A 1 95 ? -15.062 7.341 6.689 1.00 42.22 95 PRO A O 1
ATOM 775 N N . ILE A 1 96 ? -14.794 8.989 5.219 1.00 38.00 96 ILE A N 1
ATOM 776 C CA . ILE A 1 96 ? -16.164 8.862 4.689 1.00 38.00 96 ILE A CA 1
ATOM 777 C C . ILE A 1 96 ? -16.310 7.590 3.829 1.00 38.00 96 ILE A C 1
ATOM 779 O O . ILE A 1 96 ? -17.421 7.112 3.638 1.00 38.00 96 ILE A O 1
ATOM 783 N N . LEU A 1 97 ? -15.203 6.953 3.428 1.00 36.03 97 LEU A N 1
ATOM 784 C CA . LEU A 1 97 ? -15.204 5.721 2.629 1.00 36.03 97 LEU A CA 1
ATOM 785 C C . LEU A 1 97 ? -14.863 4.431 3.401 1.00 36.03 97 LEU A C 1
ATOM 787 O O . LEU A 1 97 ? -14.785 3.376 2.787 1.00 36.03 97 LEU A O 1
ATOM 791 N N . LEU A 1 98 ? -14.706 4.471 4.732 1.00 39.22 98 LEU A N 1
ATOM 792 C CA . LEU A 1 98 ? -14.617 3.239 5.548 1.00 39.22 98 LEU A CA 1
ATOM 793 C C . LEU A 1 98 ? -15.946 2.863 6.224 1.00 39.22 98 LEU A C 1
ATOM 795 O O . LEU A 1 98 ? -16.011 1.862 6.924 1.00 39.22 98 LEU A O 1
ATOM 799 N N . ARG A 1 99 ? -17.015 3.646 6.004 1.00 34.81 99 ARG A N 1
ATOM 800 C CA . ARG A 1 99 ? -18.398 3.248 6.337 1.00 34.81 99 ARG A CA 1
ATOM 801 C C . ARG A 1 99 ? -19.109 2.525 5.185 1.00 34.81 99 ARG A C 1
ATOM 803 O O . ARG A 1 99 ? -20.207 2.018 5.381 1.00 34.81 99 ARG A O 1
ATOM 810 N N . GLY A 1 100 ? -18.492 2.499 4.003 1.00 35.81 100 GLY A N 1
ATOM 811 C CA . GLY A 1 100 ? -18.830 1.583 2.917 1.00 35.81 100 GLY A CA 1
ATOM 812 C C . GLY A 1 100 ? -18.031 0.292 3.068 1.00 35.81 100 GLY A C 1
ATOM 813 O O . GLY A 1 100 ? -17.015 0.271 3.755 1.00 35.81 100 GLY A O 1
ATOM 814 N N . ASP A 1 101 ? -18.490 -0.760 2.409 1.00 36.41 101 ASP A N 1
ATOM 815 C CA . ASP A 1 101 ? -18.004 -2.145 2.291 1.00 36.41 101 ASP A CA 1
ATOM 816 C C . ASP A 1 101 ? -16.514 -2.360 1.922 1.00 36.41 101 ASP A C 1
ATOM 818 O O . ASP A 1 101 ? -16.124 -3.433 1.454 1.00 36.41 101 ASP A O 1
ATOM 822 N N . GLY A 1 102 ? -15.645 -1.365 2.117 1.00 36.88 102 GLY A N 1
ATOM 823 C CA . GLY A 1 102 ? -14.202 -1.417 1.899 1.00 36.88 102 GLY A CA 1
ATOM 824 C C . GLY A 1 102 ? -13.800 -1.641 0.441 1.00 36.88 102 GLY A C 1
ATOM 825 O O . GLY A 1 102 ? -12.633 -1.449 0.111 1.00 36.88 102 GLY A O 1
ATOM 826 N N . GLN A 1 103 ? -14.733 -2.009 -0.445 1.00 36.84 103 GLN A N 1
ATOM 827 C CA . GLN A 1 103 ? -14.467 -2.468 -1.804 1.00 36.84 103 GLN A CA 1
ATOM 828 C C . GLN A 1 103 ? -13.725 -1.423 -2.637 1.00 36.84 103 GLN A C 1
ATOM 830 O O . GLN A 1 103 ? -12.822 -1.781 -3.389 1.00 36.84 103 GLN A O 1
ATOM 835 N N . GLU A 1 104 ? -14.025 -0.136 -2.459 1.00 38.09 104 GLU A N 1
ATOM 836 C CA . GLU A 1 104 ? -13.402 0.936 -3.245 1.00 38.09 104 GLU A CA 1
ATOM 837 C C . GLU A 1 104 ? -11.932 1.191 -2.883 1.00 38.09 104 GLU A C 1
ATOM 839 O O . GLU A 1 104 ? -11.145 1.559 -3.750 1.00 38.09 104 GLU A O 1
ATOM 844 N N . PHE A 1 105 ? -11.512 0.908 -1.644 1.00 38.84 105 PHE A N 1
ATOM 845 C CA . PHE A 1 105 ? -10.097 0.997 -1.252 1.00 38.84 105 PHE A CA 1
ATOM 846 C C . PHE A 1 105 ? -9.293 -0.256 -1.641 1.00 38.84 105 PHE A C 1
ATOM 848 O O . PHE A 1 105 ? -8.063 -0.249 -1.599 1.00 38.84 105 PHE A O 1
ATOM 855 N N . CYS A 1 106 ? -9.983 -1.345 -1.995 1.00 42.16 106 CYS A N 1
ATOM 856 C CA . CYS A 1 106 ? -9.416 -2.688 -2.089 1.00 42.16 106 CYS A CA 1
ATOM 857 C C . CYS A 1 106 ? -8.882 -3.079 -3.465 1.00 42.16 106 CYS A C 1
ATOM 859 O O . CYS A 1 106 ? -8.316 -4.165 -3.601 1.00 42.16 106 CYS A O 1
ATOM 861 N N . GLU A 1 107 ? -9.066 -2.257 -4.492 1.00 50.22 107 GLU A N 1
ATOM 862 C CA . GLU A 1 107 ? -8.646 -2.626 -5.835 1.00 50.22 107 GLU A CA 1
ATOM 863 C C . GLU A 1 107 ? -7.392 -1.832 -6.239 1.00 50.22 107 GLU A C 1
ATOM 865 O O . GLU A 1 107 ? -7.492 -0.749 -6.822 1.00 50.22 107 GLU A O 1
ATOM 870 N N . PRO A 1 108 ? -6.174 -2.360 -5.996 1.00 47.78 108 PRO A N 1
ATOM 871 C CA . PRO A 1 108 ? -4.927 -1.713 -6.404 1.00 47.78 108 PRO A CA 1
ATOM 872 C C . PRO A 1 108 ? -4.783 -1.541 -7.925 1.00 47.78 108 PRO A C 1
ATOM 874 O O . PRO A 1 108 ? -3.809 -0.938 -8.377 1.00 47.78 108 PRO A O 1
ATOM 877 N N . PHE A 1 109 ? -5.745 -2.065 -8.688 1.00 52.81 109 PHE A N 1
ATOM 878 C CA . PHE A 1 109 ? -5.788 -2.112 -10.142 1.00 52.81 109 PHE A CA 1
ATOM 879 C C . PHE A 1 109 ? -7.059 -1.481 -10.758 1.00 52.81 109 PHE A C 1
ATOM 881 O O . PHE A 1 109 ? -7.172 -1.508 -11.980 1.00 52.81 109 PHE A O 1
ATOM 888 N N . LYS A 1 110 ? -8.006 -0.944 -9.960 1.00 45.94 110 LYS A N 1
ATOM 889 C CA . LYS A 1 110 ? -9.287 -0.375 -10.459 1.00 45.94 110 LYS A CA 1
ATOM 890 C C . LYS A 1 110 ? -9.114 0.988 -11.096 1.00 45.94 110 LYS A C 1
ATOM 892 O O . LYS A 1 110 ? -9.520 1.201 -12.232 1.00 45.94 110 LYS A O 1
ATOM 897 N N . ASP A 1 111 ? -8.423 1.868 -10.385 1.00 44.06 111 ASP A N 1
ATOM 898 C CA . ASP A 1 111 ? -7.751 2.985 -11.015 1.00 44.06 111 ASP A CA 1
ATOM 899 C C . ASP A 1 111 ? -6.445 2.410 -11.524 1.00 44.06 111 ASP A C 1
ATOM 901 O O . ASP A 1 111 ? -5.632 1.923 -10.728 1.00 44.06 111 ASP A O 1
ATOM 905 N N . SER A 1 112 ? -6.248 2.407 -12.843 1.00 41.00 112 SER A N 1
ATOM 906 C CA . SER A 1 112 ? -4.926 2.188 -13.415 1.00 41.00 112 SER A CA 1
ATOM 907 C C . SER A 1 112 ? -3.964 3.032 -12.587 1.00 41.00 112 SER A C 1
ATOM 909 O O . SER A 1 112 ? -4.077 4.258 -12.632 1.00 41.00 112 SER A O 1
ATOM 911 N N . MET A 1 113 ? -3.086 2.420 -11.773 1.00 43.69 113 MET A N 1
ATOM 912 C CA . MET A 1 113 ? -1.957 3.162 -11.207 1.00 43.69 113 MET A CA 1
ATOM 913 C C . MET A 1 113 ? -1.388 3.894 -12.407 1.00 43.69 113 MET A C 1
ATOM 915 O O . MET A 1 113 ? -1.020 3.162 -13.331 1.00 43.69 113 MET A O 1
ATOM 919 N N . PRO A 1 114 ? -1.448 5.242 -12.463 1.00 45.25 114 PRO A N 1
ATOM 920 C CA . PRO A 1 114 ? -1.275 5.948 -13.715 1.00 45.25 114 PRO A CA 1
ATOM 921 C C . PRO A 1 114 ? -0.001 5.405 -14.329 1.00 45.25 114 PRO A C 1
ATOM 923 O O . PRO A 1 114 ? 1.086 5.517 -13.755 1.00 45.25 114 PRO A O 1
ATOM 926 N N . LEU A 1 115 ? -0.176 4.692 -15.445 1.00 47.28 115 LEU A N 1
ATOM 927 C CA . LEU A 1 115 ? 0.905 4.035 -16.173 1.00 47.28 115 LEU A CA 1
ATOM 928 C C . LEU A 1 115 ? 1.840 5.099 -16.780 1.00 47.28 115 LEU A C 1
ATOM 930 O O . LEU A 1 115 ? 2.804 4.753 -17.454 1.00 47.28 115 LEU A O 1
ATOM 934 N N . ASP A 1 116 ? 1.551 6.371 -16.496 1.00 44.28 116 ASP A N 1
ATOM 935 C CA . ASP A 1 116 ? 1.845 7.589 -17.233 1.00 44.28 116 ASP A CA 1
ATOM 936 C C . ASP A 1 116 ? 3.318 7.950 -17.338 1.00 44.28 116 ASP A C 1
ATOM 938 O O . ASP A 1 116 ? 3.653 8.804 -18.145 1.00 44.28 116 ASP A O 1
ATOM 942 N N . ASP A 1 117 ? 4.210 7.242 -16.651 1.00 59.03 117 ASP A N 1
ATOM 943 C CA . ASP A 1 117 ? 5.647 7.421 -16.846 1.00 59.03 117 ASP A CA 1
ATOM 944 C C . ASP A 1 117 ? 6.301 6.109 -17.289 1.00 59.03 117 ASP A C 1
ATOM 946 O O . ASP A 1 117 ? 7.238 5.610 -16.653 1.00 59.03 117 ASP A O 1
ATOM 950 N N . TYR A 1 118 ? 5.798 5.507 -18.373 1.00 59.59 118 TYR A N 1
ATOM 951 C CA . TYR A 1 118 ? 6.582 4.511 -19.101 1.00 59.59 118 TYR A CA 1
ATOM 952 C C . TYR A 1 118 ? 7.973 5.083 -19.377 1.00 59.59 118 TYR A C 1
ATOM 954 O O . TYR A 1 118 ? 8.132 6.166 -19.936 1.00 59.59 118 TYR A O 1
ATOM 962 N N . THR A 1 119 ? 9.010 4.366 -18.954 1.00 71.25 119 THR A N 1
ATOM 963 C CA . THR A 1 119 ? 10.380 4.835 -19.142 1.00 71.25 119 THR A CA 1
ATOM 964 C C . THR A 1 119 ? 10.786 4.614 -20.590 1.00 71.25 119 THR A C 1
ATOM 966 O O . THR A 1 119 ? 10.785 3.476 -21.048 1.00 71.25 119 THR A O 1
ATOM 969 N N . GLU A 1 120 ? 11.187 5.658 -21.306 1.00 73.06 120 GLU A N 1
ATOM 970 C CA . GLU A 1 120 ? 11.645 5.532 -22.701 1.00 73.06 120 GLU A CA 1
ATOM 971 C C . GLU A 1 120 ? 13.049 4.908 -22.825 1.00 73.06 120 GLU A C 1
ATOM 973 O O . GLU A 1 120 ? 13.483 4.519 -23.908 1.00 73.06 120 GLU A O 1
ATOM 978 N N . TRP A 1 121 ? 13.764 4.787 -21.705 1.00 71.62 121 TRP A N 1
ATOM 979 C CA . TRP A 1 121 ? 15.173 4.412 -21.632 1.00 71.62 121 TRP A CA 1
ATOM 980 C C . TRP A 1 121 ? 15.455 3.522 -20.416 1.00 71.62 121 TRP A C 1
ATOM 982 O O . TRP A 1 121 ? 14.813 3.647 -19.367 1.00 71.62 121 TRP A O 1
ATOM 992 N N . GLY A 1 122 ? 16.446 2.641 -20.545 1.00 67.25 122 GLY A N 1
ATOM 993 C CA . GLY A 1 122 ? 16.963 1.812 -19.455 1.00 67.25 122 GLY A CA 1
ATOM 994 C C . GLY A 1 122 ? 18.456 1.544 -19.612 1.00 67.25 122 GLY A C 1
ATOM 995 O O . GLY A 1 122 ? 19.040 1.839 -20.657 1.00 67.25 122 GLY A O 1
ATOM 996 N N . TYR A 1 123 ? 19.075 0.993 -18.573 1.00 75.62 123 TYR A N 1
ATOM 997 C CA . TYR A 1 123 ? 20.524 0.801 -18.506 1.00 75.62 123 TYR A CA 1
ATOM 998 C C . TYR A 1 123 ? 20.924 -0.631 -18.831 1.00 75.62 123 TYR A C 1
ATOM 1000 O O . TYR A 1 123 ? 20.162 -1.577 -18.635 1.00 75.62 123 TYR A O 1
ATOM 1008 N N . ALA A 1 124 ? 22.180 -0.820 -19.238 1.00 74.62 124 ALA A N 1
ATOM 1009 C CA . ALA A 1 124 ? 22.746 -2.159 -19.400 1.00 74.62 124 ALA A CA 1
ATOM 1010 C C . ALA A 1 124 ? 22.633 -2.997 -18.109 1.00 74.62 124 ALA A C 1
ATOM 1012 O O . ALA A 1 124 ? 22.420 -4.205 -18.173 1.00 74.62 124 ALA A O 1
ATOM 1013 N N . SER A 1 125 ? 22.702 -2.358 -16.936 1.00 73.94 125 SER A N 1
ATOM 1014 C CA . SER A 1 125 ? 22.504 -3.010 -15.636 1.00 73.94 125 SER A CA 1
ATOM 1015 C C . SER A 1 125 ? 21.077 -3.530 -15.417 1.00 73.94 125 SER A C 1
ATOM 1017 O O . SER A 1 125 ? 20.911 -4.513 -14.698 1.00 73.94 125 SER A O 1
ATOM 1019 N N . ASP A 1 126 ? 20.057 -2.953 -16.064 1.00 79.06 126 ASP A N 1
ATOM 1020 C CA . ASP A 1 126 ? 18.671 -3.440 -15.977 1.00 79.06 126 ASP A CA 1
ATOM 1021 C C . ASP A 1 126 ? 18.455 -4.734 -16.790 1.00 79.06 126 ASP A C 1
ATOM 1023 O O . ASP A 1 126 ? 17.484 -5.456 -16.561 1.00 79.06 126 ASP A O 1
ATOM 1027 N N . LEU A 1 127 ? 19.357 -5.075 -17.721 1.00 76.75 127 LEU A N 1
ATOM 1028 C CA . LEU A 1 127 ? 19.303 -6.335 -18.478 1.00 76.75 127 LEU A CA 1
ATOM 1029 C C . LEU A 1 127 ? 19.740 -7.550 -17.646 1.00 76.75 127 LEU A C 1
ATOM 1031 O O . LEU A 1 127 ? 19.349 -8.673 -17.955 1.00 76.75 127 LEU A O 1
ATOM 1035 N N . ALA A 1 128 ? 20.536 -7.340 -16.592 1.00 62.38 128 ALA A N 1
ATOM 1036 C CA . ALA A 1 128 ? 21.052 -8.417 -15.743 1.00 62.38 128 ALA A CA 1
ATOM 1037 C C . ALA A 1 128 ? 20.014 -8.951 -14.739 1.00 62.38 128 ALA A C 1
ATOM 1039 O O . ALA A 1 128 ? 20.186 -10.028 -14.169 1.00 62.38 128 ALA A O 1
ATOM 1040 N N . THR A 1 129 ? 18.930 -8.209 -14.510 1.00 63.66 129 THR A N 1
ATOM 1041 C CA . THR A 1 129 ? 17.880 -8.561 -13.552 1.00 63.66 129 THR A CA 1
ATOM 1042 C C . THR A 1 129 ? 16.630 -9.043 -14.273 1.00 63.66 129 THR A C 1
ATOM 1044 O O . THR A 1 129 ? 15.984 -8.283 -14.989 1.00 63.66 129 THR A O 1
ATOM 1047 N N . THR A 1 130 ? 16.244 -10.301 -14.048 1.00 67.38 130 THR A N 1
ATOM 1048 C CA . THR A 1 130 ? 14.911 -10.772 -14.444 1.00 67.38 130 THR A CA 1
ATOM 1049 C C . THR A 1 130 ? 13.895 -10.288 -13.416 1.00 67.38 130 THR A C 1
ATOM 1051 O O . THR A 1 130 ? 13.905 -10.743 -12.272 1.00 67.38 130 THR A O 1
ATOM 1054 N N . THR A 1 131 ? 13.014 -9.377 -13.820 1.00 77.88 131 THR A N 1
ATOM 1055 C CA . THR A 1 131 ? 11.926 -8.890 -12.970 1.00 77.88 131 THR A CA 1
ATOM 1056 C C . THR A 1 131 ? 10.851 -9.969 -12.821 1.00 77.88 131 THR A C 1
ATOM 1058 O O . THR A 1 131 ? 10.253 -10.407 -1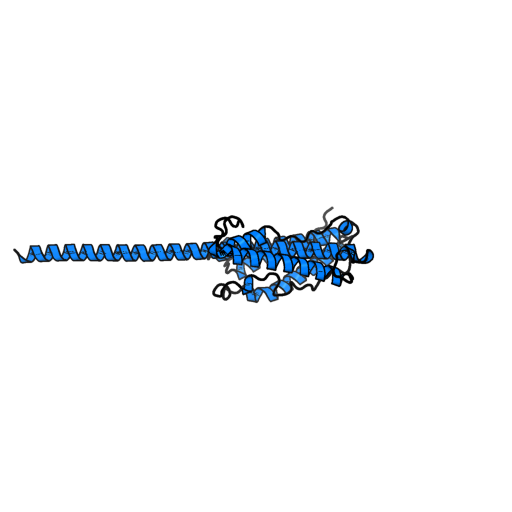3.806 1.00 77.88 131 THR A O 1
ATOM 1061 N N . LYS A 1 132 ? 10.620 -10.432 -11.587 1.00 83.88 132 LYS A N 1
ATOM 1062 C CA . LYS A 1 132 ? 9.592 -11.432 -11.268 1.00 83.88 132 LYS A CA 1
ATOM 1063 C C . LYS A 1 132 ? 8.297 -10.732 -10.874 1.00 83.88 132 LYS A C 1
ATOM 1065 O O . LYS A 1 132 ? 8.283 -9.946 -9.938 1.00 83.88 132 LYS A O 1
ATOM 1070 N N . PHE A 1 133 ? 7.218 -11.065 -11.570 1.00 88.12 133 PHE A N 1
ATOM 1071 C CA . PHE A 1 133 ? 5.868 -10.608 -11.256 1.00 88.12 133 PHE A CA 1
ATOM 1072 C C . PHE A 1 133 ? 5.203 -11.666 -10.384 1.00 88.12 133 PHE A C 1
ATOM 1074 O O . PHE A 1 133 ? 4.672 -12.649 -10.891 1.00 88.12 133 PHE A O 1
ATOM 1081 N N . VAL A 1 134 ? 5.319 -11.499 -9.071 1.00 89.56 134 VAL A N 1
ATOM 1082 C CA . VAL A 1 134 ? 4.682 -12.366 -8.078 1.00 89.56 134 VAL A CA 1
ATOM 1083 C C . VAL A 1 134 ? 3.962 -11.474 -7.084 1.00 89.56 134 VAL A C 1
ATOM 1085 O O . VAL A 1 134 ? 4.455 -10.398 -6.746 1.00 89.56 134 VAL A O 1
ATOM 1088 N N . LEU A 1 135 ? 2.792 -11.912 -6.624 1.00 90.06 135 LEU A N 1
ATOM 1089 C CA . LEU A 1 135 ? 2.075 -11.205 -5.577 1.00 90.06 135 LEU A CA 1
ATOM 1090 C C . LEU A 1 135 ? 2.961 -11.135 -4.326 1.00 90.06 135 LEU A C 1
ATOM 1092 O O . LEU A 1 135 ? 3.427 -12.168 -3.836 1.00 90.06 135 LEU A O 1
ATOM 1096 N N . ASN A 1 136 ? 3.228 -9.924 -3.840 1.00 91.44 136 ASN A N 1
ATOM 1097 C CA . ASN A 1 136 ? 4.060 -9.732 -2.656 1.00 91.44 136 ASN A CA 1
ATOM 1098 C C . ASN A 1 136 ? 3.349 -10.236 -1.392 1.00 91.44 136 ASN A C 1
ATOM 1100 O O . ASN A 1 136 ? 2.124 -10.380 -1.357 1.00 91.44 136 ASN A O 1
ATOM 1104 N N . ASP A 1 137 ? 4.129 -10.502 -0.349 1.00 94.12 137 ASP A N 1
ATOM 1105 C CA . ASP A 1 137 ? 3.599 -11.097 0.877 1.00 94.12 137 ASP A CA 1
ATOM 1106 C C . ASP A 1 137 ? 2.656 -10.148 1.620 1.00 94.12 137 ASP A C 1
ATOM 1108 O O . ASP A 1 137 ? 1.616 -10.596 2.089 1.00 94.12 137 ASP A O 1
ATOM 1112 N N . ALA A 1 138 ? 2.922 -8.836 1.604 1.00 91.44 138 ALA A N 1
ATOM 1113 C CA . ALA A 1 138 ? 2.031 -7.838 2.200 1.00 91.44 138 ALA A CA 1
ATOM 1114 C C . ALA A 1 138 ? 0.614 -7.884 1.602 1.00 91.44 138 ALA A C 1
ATOM 1116 O O . ALA A 1 138 ? -0.372 -7.731 2.319 1.00 91.44 138 ALA A O 1
ATOM 1117 N N . ARG A 1 139 ? 0.482 -8.128 0.292 1.00 91.94 139 ARG A N 1
ATOM 1118 C CA . ARG A 1 139 ? -0.817 -8.272 -0.371 1.00 91.94 139 ARG A CA 1
ATOM 1119 C C . ARG A 1 139 ? -1.491 -9.597 -0.036 1.00 91.94 139 ARG A C 1
ATOM 1121 O O . ARG A 1 139 ? -2.699 -9.606 0.172 1.00 91.94 139 ARG A O 1
ATOM 1128 N N . LYS A 1 140 ? -0.739 -10.700 0.019 1.00 94.56 140 LYS A N 1
ATOM 1129 C CA . LYS A 1 140 ? -1.283 -12.003 0.446 1.00 94.56 140 LYS A CA 1
ATOM 1130 C C . LYS A 1 140 ? -1.821 -11.922 1.871 1.00 94.56 140 LYS A C 1
ATOM 1132 O O . LYS A 1 140 ? -2.928 -12.372 2.138 1.00 94.56 140 LYS A O 1
ATOM 1137 N N . GLU A 1 141 ? -1.048 -11.301 2.754 1.00 95.00 141 GLU A N 1
ATOM 1138 C CA . GLU A 1 141 ? -1.404 -11.071 4.149 1.00 95.00 141 GLU A CA 1
ATOM 1139 C C . GLU A 1 141 ? -2.610 -10.141 4.265 1.00 95.00 141 GLU A C 1
ATOM 1141 O O . GLU A 1 141 ? -3.560 -10.462 4.968 1.00 95.00 141 GLU A O 1
ATOM 1146 N N . TYR A 1 142 ? -2.639 -9.044 3.505 1.00 91.38 142 TYR A N 1
ATOM 1147 C CA . TYR A 1 142 ? -3.809 -8.171 3.405 1.00 91.38 142 TYR A CA 1
ATOM 1148 C C . TYR A 1 142 ? -5.080 -8.947 3.044 1.00 91.38 142 TYR A C 1
ATOM 1150 O O . TYR A 1 142 ? -6.106 -8.785 3.701 1.00 91.38 142 TYR A O 1
ATOM 1158 N N . LEU A 1 143 ? -5.013 -9.807 2.022 1.00 91.19 143 LEU A N 1
ATOM 1159 C CA . LEU A 1 143 ? -6.154 -10.618 1.602 1.00 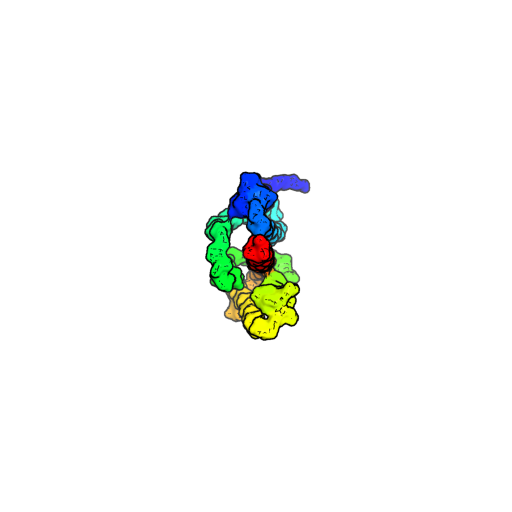91.19 143 LEU A CA 1
ATOM 1160 C C . LEU A 1 143 ? -6.559 -11.617 2.686 1.00 91.19 143 LEU A C 1
ATOM 1162 O O . LEU A 1 143 ? -7.745 -11.743 2.972 1.00 91.19 143 LEU A O 1
ATOM 1166 N N . ALA A 1 144 ? -5.598 -12.282 3.324 1.00 94.25 144 ALA A N 1
ATOM 1167 C CA . ALA A 1 144 ? -5.885 -13.213 4.408 1.00 94.25 144 ALA A CA 1
ATOM 1168 C C . ALA A 1 144 ? -6.547 -12.507 5.603 1.00 94.25 144 ALA A C 1
ATOM 1170 O O . ALA A 1 144 ? -7.565 -12.980 6.099 1.00 94.25 144 ALA A O 1
ATOM 1171 N N . VAL A 1 145 ? -6.024 -11.351 6.029 1.00 90.94 145 VAL A N 1
ATOM 1172 C CA . VAL A 1 145 ? -6.601 -10.539 7.117 1.00 90.94 145 VAL A CA 1
ATOM 1173 C C . VAL A 1 145 ? -8.007 -10.057 6.755 1.00 90.94 145 VAL A C 1
ATOM 1175 O O . VAL A 1 145 ? -8.920 -10.162 7.571 1.00 90.94 145 VAL A O 1
ATOM 1178 N N . ARG A 1 146 ? -8.211 -9.571 5.523 1.00 89.56 146 ARG A N 1
ATOM 1179 C CA . ARG A 1 146 ? -9.526 -9.120 5.039 1.00 89.56 146 ARG A CA 1
ATOM 1180 C C . ARG A 1 146 ? -10.573 -10.230 5.098 1.00 89.56 146 ARG A C 1
ATOM 1182 O O . ARG A 1 146 ? -11.729 -9.954 5.390 1.00 89.56 146 ARG A O 1
ATOM 1189 N N . TRP A 1 147 ? -10.163 -11.466 4.836 1.00 89.81 147 TRP A N 1
ATOM 1190 C CA . TRP A 1 147 ? -11.010 -12.653 4.925 1.00 89.81 147 TRP A CA 1
ATOM 1191 C C . TRP A 1 147 ? -10.890 -13.359 6.284 1.00 89.81 147 TRP A C 1
ATOM 1193 O O . TRP A 1 147 ? -10.991 -14.579 6.374 1.00 89.81 147 TRP A O 1
ATOM 1203 N N . HIS A 1 148 ? -10.702 -12.576 7.349 1.00 89.12 148 HIS A N 1
ATOM 1204 C CA . HIS A 1 148 ? -10.790 -13.002 8.748 1.00 89.12 148 HIS A CA 1
ATOM 1205 C C . HIS A 1 148 ? -9.725 -14.004 9.219 1.00 89.12 148 HIS A C 1
ATOM 1207 O O . HIS A 1 148 ? -9.938 -14.701 10.210 1.00 89.12 148 HIS A O 1
ATOM 1213 N N . SER A 1 149 ? -8.558 -14.069 8.569 1.00 93.12 149 SER A N 1
ATOM 1214 C CA . SER A 1 149 ? -7.427 -14.828 9.112 1.00 93.12 149 SER A CA 1
ATOM 1215 C C . SER A 1 149 ? -6.861 -14.143 10.367 1.00 93.12 149 SER A C 1
ATOM 1217 O O . SER A 1 149 ? -6.341 -13.029 10.244 1.00 93.12 149 SER A O 1
ATOM 1219 N N . PRO A 1 150 ? -6.832 -14.807 11.540 1.00 88.12 150 PRO A N 1
ATOM 1220 C CA . PRO A 1 150 ? -6.380 -14.193 12.796 1.00 88.12 150 PRO A CA 1
ATOM 1221 C C . PRO A 1 150 ? -4.913 -13.746 12.788 1.00 88.12 150 PRO A C 1
ATOM 1223 O O . PRO A 1 150 ? -4.550 -12.759 13.417 1.00 88.12 150 PRO A O 1
ATOM 1226 N N . ASP A 1 151 ? -4.058 -14.472 12.069 1.00 90.69 151 ASP A N 1
ATOM 1227 C CA . ASP A 1 151 ? -2.619 -14.206 11.971 1.00 90.69 151 ASP A CA 1
ATOM 1228 C C . ASP A 1 151 ? -2.189 -13.689 10.589 1.00 90.69 151 ASP A C 1
ATOM 1230 O O . ASP A 1 151 ? -0.996 -13.591 10.305 1.00 90.69 151 ASP A O 1
ATOM 1234 N N . GLY A 1 152 ? -3.153 -13.380 9.713 1.00 90.62 152 GLY A N 1
ATOM 1235 C CA . GLY A 1 152 ? -2.881 -12.948 8.342 1.00 90.62 152 GLY A CA 1
ATOM 1236 C C . GLY A 1 152 ? -2.266 -14.014 7.429 1.00 90.62 152 GLY A C 1
ATOM 1237 O O . GLY A 1 152 ? -1.701 -13.669 6.392 1.00 90.62 152 GLY A O 1
ATOM 1238 N N . THR A 1 153 ? -2.367 -15.303 7.764 1.00 94.38 153 THR A N 1
ATOM 1239 C CA . THR A 1 153 ? -1.887 -16.386 6.897 1.00 94.38 153 THR A CA 1
ATOM 1240 C C . THR A 1 153 ? -3.016 -17.050 6.110 1.00 94.38 153 THR A C 1
ATOM 1242 O O . THR A 1 153 ? -4.080 -17.364 6.628 1.00 94.38 153 THR A O 1
ATOM 1245 N N . ALA A 1 154 ? -2.761 -17.381 4.842 1.00 92.69 154 ALA A N 1
ATOM 1246 C CA . ALA A 1 154 ? -3.739 -18.073 3.991 1.00 92.69 154 ALA A CA 1
ATOM 1247 C C . ALA A 1 154 ? -4.267 -19.392 4.599 1.00 92.69 154 ALA A C 1
ATOM 1249 O O . ALA A 1 154 ? -5.389 -19.813 4.329 1.00 92.69 154 ALA A O 1
ATOM 1250 N N . ARG A 1 155 ? -3.454 -20.058 5.431 1.00 93.88 155 ARG A N 1
ATOM 1251 C CA . ARG A 1 155 ? -3.817 -21.322 6.081 1.00 93.88 155 ARG A CA 1
ATOM 1252 C C . ARG A 1 155 ? -4.959 -21.154 7.084 1.00 93.88 155 ARG A C 1
ATOM 1254 O O . ARG A 1 155 ? -5.772 -22.068 7.199 1.00 93.88 155 ARG A O 1
ATOM 1261 N N . ASN A 1 156 ? -5.007 -20.020 7.778 1.00 95.06 156 ASN A N 1
ATOM 1262 C CA . ASN A 1 156 ? -5.918 -19.773 8.895 1.00 95.06 156 ASN A CA 1
ATOM 1263 C C . ASN A 1 156 ? -7.147 -18.941 8.503 1.00 95.06 156 ASN A C 1
ATOM 1265 O O . ASN A 1 156 ? -7.908 -18.525 9.373 1.00 95.06 156 ASN A O 1
ATOM 1269 N N . VAL A 1 157 ? -7.371 -18.737 7.202 1.00 94.88 157 VAL A N 1
ATOM 1270 C CA . VAL A 1 157 ? -8.649 -18.238 6.682 1.00 94.88 157 VAL A CA 1
ATOM 1271 C C . VAL A 1 157 ? -9.752 -19.254 7.029 1.00 94.88 157 VAL A C 1
ATOM 1273 O O . VAL A 1 157 ? -9.578 -20.439 6.712 1.00 94.88 157 VAL A O 1
ATOM 1276 N N . PRO A 1 158 ? -10.864 -18.838 7.668 1.00 96.06 158 PRO A N 1
ATOM 1277 C CA . PRO A 1 158 ? -11.967 -19.738 7.998 1.00 96.06 158 PRO A CA 1
ATOM 1278 C C . PRO A 1 158 ? -12.598 -20.361 6.748 1.00 96.06 158 PRO A C 1
ATOM 1280 O O . PRO A 1 158 ? -12.664 -19.726 5.694 1.00 96.06 158 PRO A O 1
ATOM 1283 N N . ASP 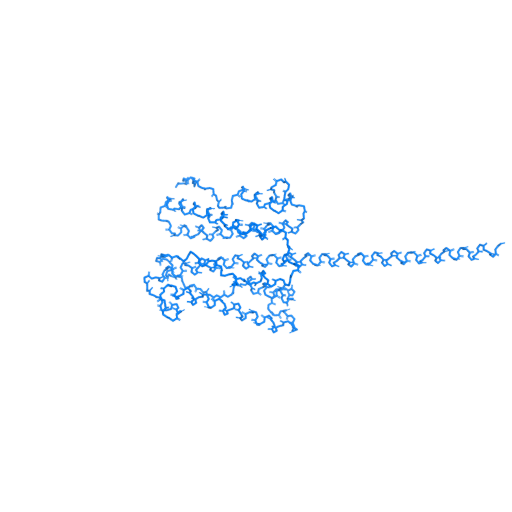A 1 159 ? -13.101 -21.590 6.870 1.00 96.38 159 ASP A N 1
ATOM 1284 C CA . ASP A 1 159 ? -13.599 -22.353 5.718 1.00 96.38 159 ASP A CA 1
ATOM 1285 C C . ASP A 1 159 ? -14.773 -21.668 5.003 1.00 96.38 159 ASP A C 1
ATOM 1287 O O . ASP A 1 159 ? -14.820 -21.684 3.772 1.00 96.38 159 ASP A O 1
ATOM 1291 N N . ASP A 1 160 ? -15.632 -20.961 5.744 1.00 94.94 160 ASP A N 1
ATOM 1292 C CA . ASP A 1 160 ? -16.750 -20.182 5.190 1.00 94.94 160 ASP A CA 1
ATOM 1293 C C . ASP A 1 160 ? -16.290 -19.060 4.238 1.00 94.94 160 ASP A C 1
ATOM 1295 O O . ASP A 1 160 ? -17.012 -18.691 3.311 1.00 94.94 160 ASP A O 1
ATOM 1299 N N . TYR A 1 161 ? -15.068 -18.543 4.418 1.00 92.81 161 TYR A N 1
ATOM 1300 C CA . TYR A 1 161 ? -14.491 -17.465 3.605 1.00 92.81 161 TYR A CA 1
ATOM 1301 C C . TYR A 1 161 ? -13.423 -17.946 2.614 1.00 92.81 161 TYR A C 1
ATOM 1303 O O . TYR A 1 161 ? -12.973 -17.168 1.768 1.00 92.81 161 TYR A O 1
ATOM 1311 N N . ARG A 1 162 ? -13.014 -19.220 2.680 1.00 94.69 162 ARG A N 1
ATOM 1312 C CA . ARG A 1 162 ? -11.886 -19.762 1.904 1.00 94.69 162 ARG A CA 1
ATOM 1313 C C . ARG A 1 162 ? -12.078 -19.601 0.396 1.00 94.69 162 ARG A C 1
ATOM 1315 O O . ARG A 1 162 ? -11.159 -19.160 -0.285 1.00 94.69 162 ARG A O 1
ATOM 1322 N N . SER A 1 163 ? -13.280 -19.874 -0.110 1.00 94.25 163 SER A N 1
ATOM 1323 C CA . SER A 1 163 ? -13.591 -19.743 -1.542 1.00 94.25 163 SER A CA 1
ATOM 1324 C C . SER A 1 163 ? -13.489 -18.296 -2.045 1.00 94.25 163 SER A C 1
ATOM 1326 O O . SER A 1 163 ? -12.949 -18.048 -3.123 1.00 94.25 163 SER A O 1
ATOM 1328 N N . ALA A 1 164 ? -13.948 -17.322 -1.254 1.00 91.88 164 ALA A N 1
ATOM 1329 C CA . ALA A 1 164 ? -13.853 -15.902 -1.589 1.00 91.88 164 ALA A CA 1
ATOM 1330 C C . ALA A 1 164 ? -12.404 -15.389 -1.519 1.00 91.88 164 ALA A C 1
ATOM 1332 O O . ALA A 1 164 ? -11.978 -14.608 -2.375 1.00 91.88 164 ALA A O 1
ATOM 1333 N N . PHE A 1 165 ? -11.633 -15.862 -0.534 1.00 92.62 165 PHE A N 1
ATOM 1334 C CA . PHE A 1 165 ? -10.198 -15.599 -0.434 1.00 92.62 165 PHE A CA 1
ATOM 1335 C C . PHE A 1 165 ? -9.436 -16.131 -1.655 1.00 92.62 165 PHE A C 1
ATOM 1337 O O . PHE A 1 165 ? -8.663 -15.383 -2.256 1.00 92.62 165 PHE A O 1
ATOM 1344 N N . GLU A 1 166 ? -9.677 -17.383 -2.051 1.00 95.12 166 GLU A N 1
ATOM 1345 C CA . GLU A 1 166 ? -9.041 -18.005 -3.219 1.00 95.12 166 GLU A CA 1
ATOM 1346 C C . GLU A 1 166 ? -9.397 -17.263 -4.514 1.00 95.12 166 GLU A C 1
ATOM 1348 O O . GLU A 1 166 ? -8.501 -16.890 -5.270 1.00 95.12 166 GLU A O 1
ATOM 1353 N N . ALA A 1 167 ? -10.674 -16.922 -4.715 1.00 91.75 167 ALA A N 1
ATOM 1354 C CA . ALA A 1 167 ? -11.106 -16.139 -5.873 1.00 91.75 167 ALA A CA 1
ATOM 1355 C C . ALA A 1 167 ? -10.421 -14.759 -5.949 1.00 91.75 167 ALA A C 1
ATOM 1357 O O . ALA A 1 167 ? -10.041 -14.305 -7.030 1.00 91.75 167 ALA A O 1
ATOM 1358 N N . GLN A 1 168 ? -10.224 -14.091 -4.808 1.00 89.25 168 GLN A N 1
ATOM 1359 C CA . GLN A 1 168 ? -9.490 -12.823 -4.753 1.00 89.25 168 GLN A CA 1
ATOM 1360 C C . GLN A 1 168 ? -7.991 -13.009 -5.020 1.00 89.25 168 GLN A C 1
ATOM 1362 O O . GLN A 1 168 ? -7.399 -12.237 -5.775 1.00 89.25 168 GLN A O 1
ATOM 1367 N N . MET A 1 169 ? -7.365 -14.038 -4.448 1.00 92.19 169 MET A N 1
ATOM 1368 C CA . MET A 1 169 ? -5.966 -14.380 -4.729 1.00 92.19 169 MET A CA 1
ATOM 1369 C C . MET A 1 169 ? -5.727 -14.615 -6.227 1.00 92.19 169 MET A C 1
ATOM 1371 O O . MET A 1 169 ? -4.754 -14.090 -6.785 1.00 92.19 169 MET A O 1
ATOM 1375 N N . ASP A 1 170 ? -6.639 -15.333 -6.883 1.00 92.81 170 ASP A N 1
ATOM 1376 C CA . ASP A 1 170 ? -6.598 -15.580 -8.323 1.00 92.81 170 ASP A CA 1
ATOM 1377 C C . ASP A 1 170 ? -6.782 -14.289 -9.121 1.00 92.81 170 ASP A C 1
ATOM 1379 O O . ASP A 1 170 ? -5.972 -14.000 -10.004 1.00 92.81 170 ASP A O 1
ATOM 1383 N N . TYR A 1 171 ? -7.772 -13.463 -8.770 1.00 89.75 171 TYR A N 1
ATOM 1384 C CA . TYR A 1 171 ? -7.987 -12.157 -9.400 1.00 89.75 171 TYR A CA 1
ATOM 1385 C C . TYR A 1 171 ? -6.731 -11.277 -9.348 1.00 89.75 171 TYR A C 1
ATOM 1387 O O . TYR A 1 171 ? -6.284 -10.753 -10.370 1.00 89.75 171 TYR A O 1
ATOM 1395 N N . HIS A 1 172 ? -6.110 -11.146 -8.173 1.00 89.12 172 HIS A N 1
ATOM 1396 C CA . HIS A 1 172 ? -4.903 -10.335 -8.012 1.00 89.12 172 HIS A CA 1
ATOM 1397 C C . HIS A 1 172 ? -3.702 -10.904 -8.777 1.00 89.12 172 HIS A C 1
ATOM 1399 O O . HIS A 1 172 ? -2.882 -10.137 -9.290 1.00 89.12 172 HIS A O 1
ATOM 1405 N N . THR A 1 173 ? -3.599 -12.230 -8.875 1.00 91.00 173 THR A N 1
ATOM 1406 C CA . THR A 1 173 ? -2.554 -12.896 -9.662 1.00 91.00 173 THR A CA 1
ATOM 1407 C C . THR A 1 173 ? -2.754 -12.633 -11.154 1.00 91.00 173 THR A C 1
ATOM 1409 O O . THR A 1 173 ? -1.827 -12.172 -11.820 1.00 91.00 173 THR A O 1
ATOM 1412 N N . GLN A 1 174 ? -3.977 -12.805 -11.661 1.00 89.69 174 GLN A N 1
ATOM 1413 C CA . GLN A 1 174 ? -4.325 -12.521 -13.056 1.00 89.69 174 GLN A CA 1
ATOM 1414 C C . GLN A 1 174 ? -4.128 -11.042 -13.405 1.00 89.69 174 GLN A C 1
ATOM 1416 O O . GLN A 1 174 ? -3.579 -10.723 -14.456 1.00 89.69 174 GLN A O 1
ATOM 1421 N N . ALA A 1 175 ? -4.499 -10.120 -12.514 1.00 87.44 175 ALA A N 1
ATOM 1422 C CA . ALA A 1 175 ? -4.281 -8.689 -12.720 1.00 87.44 175 ALA A CA 1
ATOM 1423 C C . ALA A 1 175 ? -2.785 -8.332 -12.787 1.00 87.44 175 ALA A C 1
ATOM 1425 O O . ALA A 1 175 ? -2.373 -7.478 -13.579 1.00 87.44 175 ALA A O 1
ATOM 1426 N N . LEU A 1 176 ? -1.945 -8.993 -11.985 1.00 89.06 176 LEU A N 1
ATOM 1427 C CA . LEU A 1 176 ? -0.494 -8.817 -12.032 1.00 89.06 176 LEU A CA 1
ATOM 1428 C C . LEU A 1 176 ? 0.101 -9.349 -13.347 1.00 89.06 176 LEU A C 1
ATOM 1430 O O . LEU A 1 176 ? 0.969 -8.703 -13.942 1.00 89.06 176 LEU A O 1
ATOM 1434 N N . GLU A 1 177 ? -0.389 -10.492 -13.828 1.00 89.81 177 GLU A N 1
ATOM 1435 C CA . GLU A 1 177 ? -0.007 -11.062 -15.124 1.00 89.81 177 GLU A CA 1
ATOM 1436 C C . GLU A 1 177 ? -0.463 -10.191 -16.299 1.00 89.81 177 GLU A C 1
ATOM 1438 O O . GLU A 1 177 ? 0.336 -9.909 -17.194 1.00 89.81 177 GLU A O 1
ATOM 1443 N N . ALA A 1 178 ? -1.693 -9.678 -16.260 1.00 88.69 178 ALA A N 1
ATOM 1444 C CA . ALA A 1 178 ? -2.211 -8.745 -17.256 1.00 88.69 178 ALA A CA 1
ATOM 1445 C C . ALA A 1 178 ? -1.372 -7.458 -17.309 1.00 88.69 178 ALA A C 1
ATOM 1447 O O . ALA A 1 178 ? -1.042 -6.967 -18.388 1.00 88.69 178 ALA A O 1
ATOM 1448 N N . ASN A 1 179 ? -0.940 -6.934 -16.156 1.00 87.75 179 ASN A N 1
ATOM 1449 C CA . ASN A 1 179 ? -0.027 -5.789 -16.114 1.00 87.75 179 ASN A CA 1
ATOM 1450 C C . ASN A 1 179 ? 1.340 -6.112 -16.725 1.00 87.75 179 ASN A C 1
ATOM 1452 O O . ASN A 1 179 ? 1.868 -5.316 -17.503 1.00 87.75 179 ASN A O 1
ATOM 1456 N N . ARG A 1 180 ? 1.907 -7.289 -16.435 1.00 91.19 180 ARG A N 1
ATOM 1457 C CA . ARG A 1 180 ? 3.144 -7.749 -17.083 1.00 91.19 180 ARG A CA 1
ATOM 1458 C C . ARG A 1 180 ? 2.989 -7.804 -18.605 1.00 91.19 180 ARG A C 1
ATOM 1460 O O . ARG A 1 180 ? 3.889 -7.366 -19.324 1.00 91.19 180 ARG A O 1
ATOM 1467 N N . GLU A 1 181 ? 1.864 -8.322 -19.088 1.00 91.50 181 GLU A N 1
ATOM 1468 C CA . GLU A 1 181 ? 1.551 -8.388 -20.514 1.00 91.50 181 GLU A CA 1
ATOM 1469 C C . GLU A 1 181 ? 1.437 -6.987 -21.132 1.00 91.50 181 GLU A C 1
ATOM 1471 O O . GLU A 1 181 ? 2.043 -6.714 -22.171 1.00 91.50 181 GLU A O 1
ATOM 1476 N N . ASN A 1 182 ? 0.733 -6.072 -20.460 1.00 90.00 182 ASN A N 1
ATOM 1477 C CA . ASN A 1 182 ? 0.570 -4.682 -20.889 1.00 90.00 182 ASN A CA 1
ATOM 1478 C C . ASN A 1 182 ? 1.912 -3.953 -20.994 1.00 90.00 182 ASN A C 1
ATOM 1480 O O . ASN A 1 182 ? 2.168 -3.275 -21.989 1.00 90.00 182 ASN A O 1
ATOM 1484 N N . ILE A 1 183 ? 2.804 -4.139 -20.015 1.00 90.06 183 ILE A N 1
ATOM 1485 C CA . ILE A 1 183 ? 4.162 -3.585 -20.068 1.00 90.06 183 ILE A CA 1
ATOM 1486 C C . ILE A 1 183 ? 4.910 -4.148 -21.278 1.00 90.06 183 ILE A C 1
ATOM 1488 O O . ILE A 1 183 ? 5.481 -3.390 -22.061 1.00 90.06 183 ILE A O 1
ATOM 1492 N N . ALA A 1 184 ? 4.881 -5.464 -21.486 1.00 91.94 184 ALA A N 1
ATOM 1493 C CA . ALA A 1 184 ? 5.559 -6.068 -22.626 1.00 91.94 184 ALA A CA 1
ATOM 1494 C C . ALA A 1 184 ? 5.017 -5.551 -23.970 1.00 91.94 184 ALA A C 1
ATOM 1496 O O . ALA A 1 184 ? 5.813 -5.240 -24.860 1.00 91.94 184 ALA A O 1
ATOM 1497 N N . LYS A 1 185 ? 3.690 -5.416 -24.116 1.00 92.00 185 LYS A N 1
ATOM 1498 C CA . LYS A 1 185 ? 3.052 -4.832 -25.310 1.00 92.00 185 LYS A CA 1
ATOM 1499 C C . LYS A 1 185 ? 3.508 -3.398 -25.544 1.00 92.00 185 LYS A C 1
ATOM 1501 O O . LYS A 1 185 ? 3.917 -3.076 -26.658 1.00 92.00 185 LYS A O 1
ATOM 1506 N N . HIS A 1 186 ? 3.516 -2.571 -24.498 1.00 90.69 186 HIS A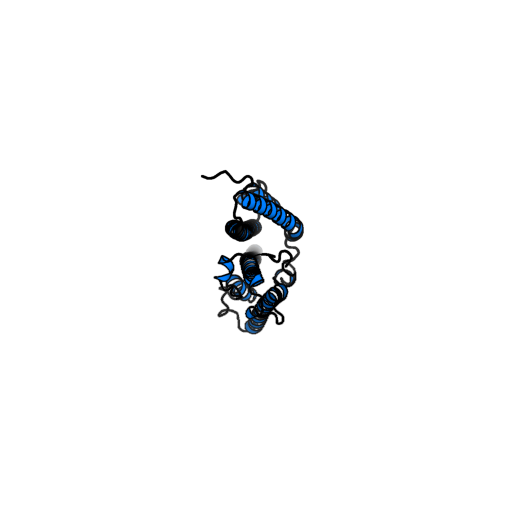 N 1
ATOM 1507 C CA . HIS A 1 186 ? 3.983 -1.187 -24.582 1.00 90.69 186 HIS A CA 1
ATOM 1508 C C . HIS A 1 186 ? 5.412 -1.106 -25.142 1.00 90.69 186 HIS A C 1
ATOM 1510 O O . HIS A 1 186 ? 5.697 -0.344 -26.066 1.00 90.69 186 HIS A O 1
ATOM 1516 N N . TYR A 1 187 ? 6.305 -1.974 -24.662 1.00 90.94 187 TYR A N 1
ATOM 1517 C CA . TYR A 1 187 ? 7.689 -2.020 -25.131 1.00 90.94 187 TYR A CA 1
ATOM 1518 C C . TYR A 1 187 ? 7.892 -2.769 -26.456 1.00 90.94 187 TYR A C 1
ATOM 1520 O O . TYR A 1 187 ? 9.032 -2.964 -26.877 1.00 90.94 187 TYR A O 1
ATOM 1528 N N . GLY A 1 188 ? 6.818 -3.097 -27.177 1.00 91.75 188 GLY A N 1
ATOM 1529 C CA . GLY A 1 188 ? 6.866 -3.605 -28.549 1.00 91.75 188 GLY A CA 1
ATOM 1530 C C . GLY A 1 188 ? 6.763 -5.122 -28.681 1.00 91.75 188 GLY A C 1
ATOM 1531 O O . GLY A 1 188 ? 7.070 -5.646 -29.749 1.00 91.75 188 GLY A O 1
ATOM 1532 N N . SER A 1 189 ? 6.346 -5.838 -27.633 1.00 95.56 189 SER A N 1
ATOM 1533 C CA . SER A 1 189 ? 6.048 -7.266 -27.746 1.00 95.56 189 SER A CA 1
ATOM 1534 C C . SER A 1 189 ? 4.720 -7.495 -28.481 1.00 95.56 189 SER A C 1
ATOM 1536 O O . SER A 1 189 ? 3.682 -7.048 -27.989 1.00 95.56 189 SER A O 1
ATOM 1538 N N . PRO A 1 190 ? 4.698 -8.239 -29.602 1.00 93.38 190 PRO A N 1
ATOM 1539 C CA . PRO A 1 190 ? 3.480 -8.443 -30.394 1.00 93.38 190 PRO A CA 1
ATOM 1540 C C . PRO A 1 190 ? 2.411 -9.265 -29.663 1.00 93.38 190 PRO A C 1
ATOM 1542 O O . PRO A 1 190 ? 1.221 -9.071 -29.882 1.00 93.38 190 PRO A O 1
ATOM 1545 N N . TYR A 1 191 ? 2.833 -10.163 -28.771 1.00 92.56 191 TYR A N 1
ATOM 1546 C CA . TYR A 1 191 ? 1.949 -11.070 -28.031 1.00 92.56 191 TYR A CA 1
ATOM 1547 C C . TYR A 1 191 ? 1.961 -10.796 -26.522 1.00 92.56 191 TYR A C 1
ATOM 1549 O O . TYR A 1 191 ? 1.570 -11.655 -25.743 1.00 92.56 191 TYR A O 1
ATOM 1557 N N . GLY A 1 192 ? 2.519 -9.658 -26.089 1.00 89.75 192 GLY A N 1
ATOM 1558 C CA . GLY A 1 192 ? 2.645 -9.324 -24.666 1.00 89.75 192 GLY A CA 1
ATOM 1559 C C . GLY A 1 192 ? 3.543 -10.262 -23.848 1.00 89.75 192 GLY A C 1
ATOM 1560 O O . GLY A 1 192 ? 3.575 -10.214 -22.623 1.00 89.75 192 GLY A O 1
ATOM 1561 N N . SER A 1 193 ? 4.346 -11.096 -24.509 1.00 93.00 193 SER A N 1
ATOM 1562 C CA . SER A 1 193 ? 5.369 -11.904 -23.846 1.00 93.00 193 SER A CA 1
ATOM 1563 C C . SER A 1 193 ? 6.640 -11.093 -23.616 1.00 93.00 193 SER A C 1
ATOM 1565 O O . SER A 1 193 ? 7.115 -10.415 -24.527 1.00 93.00 193 SER A O 1
ATOM 1567 N N . TRP A 1 194 ? 7.266 -11.240 -22.446 1.00 91.81 194 TRP A N 1
ATOM 1568 C CA . TRP A 1 194 ? 8.554 -10.593 -22.147 1.00 91.81 194 TRP A CA 1
ATOM 1569 C C . TRP A 1 194 ? 9.657 -10.969 -23.145 1.00 91.81 194 TRP A C 1
ATOM 1571 O O . TRP A 1 194 ? 10.511 -10.155 -23.472 1.00 91.81 194 TRP A O 1
ATOM 1581 N N . ARG A 1 195 ? 9.610 -12.201 -23.675 1.00 91.56 195 ARG A N 1
ATOM 1582 C CA . ARG A 1 195 ? 10.563 -12.690 -24.686 1.00 91.56 195 ARG A CA 1
ATOM 1583 C C . ARG A 1 195 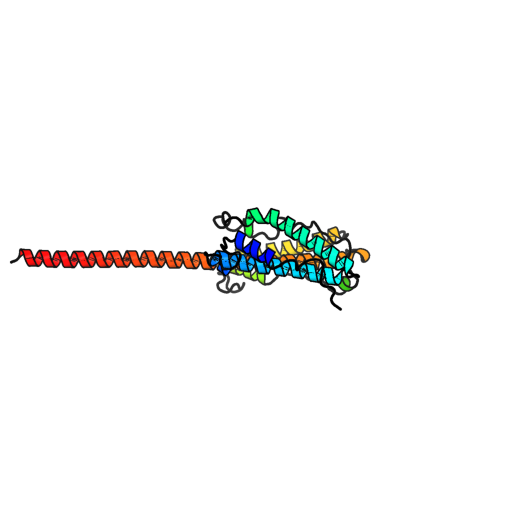? 10.391 -12.013 -26.048 1.00 91.56 195 ARG A C 1
ATOM 1585 O O . ARG A 1 195 ? 11.312 -12.050 -26.851 1.00 91.56 195 ARG A O 1
ATOM 1592 N N . GLY A 1 196 ? 9.216 -11.442 -26.315 1.00 91.75 196 GLY A N 1
ATOM 1593 C CA . GLY A 1 196 ? 8.911 -10.741 -27.562 1.00 91.75 196 GLY A CA 1
ATOM 1594 C C . GLY A 1 196 ? 9.340 -9.274 -27.568 1.00 91.75 196 GLY A C 1
ATOM 1595 O O . GLY A 1 196 ? 9.198 -8.621 -28.596 1.00 91.75 196 GLY A O 1
ATOM 1596 N N . ILE A 1 197 ? 9.839 -8.742 -26.447 1.00 93.38 197 ILE A N 1
ATOM 1597 C CA . ILE A 1 197 ? 10.306 -7.356 -26.365 1.00 93.38 197 ILE A CA 1
ATOM 1598 C C . ILE A 1 197 ? 11.611 -7.222 -27.171 1.00 93.38 197 ILE A C 1
ATOM 1600 O O . ILE A 1 197 ? 12.555 -7.975 -26.917 1.00 93.38 197 ILE A O 1
ATOM 1604 N N . PRO A 1 198 ? 11.717 -6.263 -28.112 1.00 93.50 198 PRO A N 1
ATOM 1605 C CA . PRO A 1 198 ? 12.957 -6.010 -28.838 1.00 93.50 198 PRO A CA 1
ATOM 1606 C C . PRO A 1 198 ? 14.127 -5.700 -27.897 1.00 93.50 198 PRO A C 1
ATOM 1608 O O . PRO A 1 198 ? 13.978 -4.932 -26.945 1.00 93.50 198 PRO A O 1
ATOM 1611 N N . GLN A 1 199 ? 15.322 -6.212 -28.212 1.00 91.06 199 GLN A N 1
ATOM 1612 C CA . GLN A 1 199 ? 16.513 -6.057 -27.362 1.00 91.06 199 GLN A CA 1
ATOM 1613 C C . GLN A 1 199 ? 16.820 -4.590 -27.011 1.00 91.06 199 GLN A C 1
ATOM 1615 O O . GLN A 1 199 ? 17.194 -4.293 -25.880 1.00 91.06 199 GLN A O 1
ATOM 1620 N N . ALA A 1 200 ? 16.601 -3.665 -27.952 1.00 89.25 200 ALA A N 1
ATOM 1621 C CA . ALA A 1 200 ? 16.811 -2.230 -27.751 1.00 89.25 200 ALA A CA 1
ATOM 1622 C C . ALA A 1 200 ? 15.880 -1.600 -26.694 1.00 89.25 200 ALA A C 1
ATOM 1624 O O . ALA A 1 200 ? 16.195 -0.545 -26.155 1.00 89.25 200 ALA A O 1
ATOM 1625 N N . ARG A 1 201 ? 14.739 -2.234 -26.391 1.00 90.12 201 ARG A N 1
ATOM 1626 C CA . ARG A 1 201 ? 13.727 -1.748 -25.435 1.00 90.12 201 ARG A CA 1
ATOM 1627 C C . ARG A 1 201 ? 13.683 -2.553 -24.137 1.00 90.12 201 ARG A C 1
ATOM 1629 O O . ARG A 1 201 ? 13.046 -2.127 -23.178 1.00 90.12 201 ARG A O 1
ATOM 1636 N N . LEU A 1 202 ? 14.375 -3.691 -24.081 1.00 90.00 202 LEU A N 1
ATOM 1637 C CA . LEU A 1 202 ? 14.311 -4.613 -22.948 1.00 90.00 202 LEU A CA 1
ATOM 1638 C C . LEU A 1 202 ? 14.807 -3.983 -21.636 1.00 90.00 202 LEU A C 1
ATOM 1640 O O . LEU A 1 202 ? 14.210 -4.204 -20.586 1.00 90.00 202 LEU A O 1
ATOM 1644 N N . ALA A 1 203 ? 15.850 -3.152 -21.694 1.00 88.00 203 ALA A N 1
ATOM 1645 C CA . ALA A 1 203 ? 16.360 -2.447 -20.518 1.00 88.00 203 ALA A CA 1
ATOM 1646 C C . ALA A 1 203 ? 15.321 -1.470 -19.941 1.00 88.00 203 ALA A C 1
ATOM 1648 O O . ALA A 1 203 ? 15.086 -1.449 -18.734 1.00 88.00 203 ALA A O 1
ATOM 1649 N N . ALA A 1 204 ? 14.661 -0.702 -20.813 1.00 86.50 204 ALA A N 1
ATOM 1650 C CA . ALA A 1 204 ? 13.606 0.230 -20.428 1.00 86.50 204 ALA A CA 1
ATOM 1651 C C . ALA A 1 204 ? 12.399 -0.513 -19.829 1.00 86.50 204 ALA A C 1
ATOM 1653 O O . ALA A 1 204 ? 11.906 -0.141 -18.768 1.00 86.50 204 ALA A O 1
ATOM 1654 N N . ALA A 1 205 ? 11.995 -1.631 -20.442 1.00 89.75 205 ALA A N 1
ATOM 1655 C CA . ALA A 1 205 ? 10.930 -2.484 -19.923 1.00 89.75 205 ALA A CA 1
ATOM 1656 C C . ALA A 1 205 ? 11.241 -3.040 -18.525 1.00 89.75 205 ALA A C 1
ATOM 1658 O O . ALA A 1 205 ? 10.397 -2.981 -17.629 1.00 89.75 205 ALA A O 1
ATOM 1659 N N . ASN A 1 206 ? 12.459 -3.551 -18.314 1.00 89.12 206 ASN A N 1
ATOM 1660 C CA . ASN A 1 206 ? 12.887 -4.075 -17.015 1.00 89.12 206 ASN A CA 1
ATOM 1661 C C . ASN A 1 206 ? 12.929 -2.982 -15.941 1.00 89.12 206 ASN A C 1
ATOM 1663 O O . ASN A 1 206 ? 12.476 -3.217 -14.816 1.00 89.12 206 ASN A O 1
ATOM 1667 N N . ARG A 1 207 ? 13.430 -1.788 -16.284 1.00 85.81 207 ARG A N 1
ATOM 1668 C CA . ARG A 1 207 ? 13.444 -0.628 -15.386 1.00 85.81 207 ARG A CA 1
ATOM 1669 C C . ARG A 1 207 ? 12.032 -0.234 -14.967 1.00 85.81 207 ARG A C 1
ATOM 1671 O O . ARG A 1 207 ? 11.767 -0.153 -13.767 1.00 85.81 207 ARG A O 1
ATOM 1678 N N . TYR A 1 208 ? 11.129 -0.052 -15.931 1.00 85.88 208 TYR A N 1
ATOM 1679 C CA . TYR A 1 208 ? 9.735 0.279 -15.647 1.00 85.88 208 TYR A CA 1
ATOM 1680 C C . TYR A 1 208 ? 9.083 -0.775 -14.751 1.00 85.88 208 TYR A C 1
ATOM 1682 O O . TYR A 1 208 ? 8.510 -0.437 -13.720 1.00 85.88 208 TYR A O 1
ATOM 1690 N N . ALA A 1 209 ? 9.235 -2.058 -15.090 1.00 88.44 209 ALA A N 1
ATOM 1691 C CA . ALA A 1 209 ? 8.671 -3.156 -14.313 1.00 88.44 209 ALA A CA 1
ATOM 1692 C C . ALA A 1 209 ? 9.143 -3.149 -12.853 1.00 88.44 209 ALA A C 1
ATOM 1694 O O . ALA A 1 209 ? 8.339 -3.323 -11.941 1.00 88.44 209 ALA A O 1
ATOM 1695 N N . ARG A 1 210 ? 10.438 -2.908 -12.621 1.00 87.06 210 ARG A N 1
ATOM 1696 C CA . ARG A 1 210 ? 11.020 -2.800 -11.277 1.00 87.06 210 ARG A CA 1
ATOM 1697 C C . ARG A 1 210 ? 10.441 -1.619 -10.499 1.00 87.06 210 ARG A C 1
ATOM 1699 O O . ARG A 1 210 ? 10.089 -1.776 -9.333 1.00 87.06 210 ARG A O 1
ATOM 1706 N N . LEU A 1 211 ? 10.347 -0.447 -11.128 1.00 81.62 211 LEU A N 1
ATOM 1707 C CA . LEU A 1 211 ? 9.760 0.746 -10.511 1.00 81.62 211 LEU A CA 1
ATOM 1708 C C . LEU A 1 211 ? 8.289 0.527 -10.164 1.00 81.62 211 LEU A C 1
ATOM 1710 O O . LEU A 1 211 ? 7.865 0.825 -9.049 1.00 81.62 211 LEU A O 1
ATOM 1714 N N . TRP A 1 212 ? 7.531 -0.023 -11.108 1.00 84.06 212 TRP A N 1
ATOM 1715 C CA . TRP A 1 212 ? 6.119 -0.330 -10.944 1.00 84.06 212 TRP A CA 1
ATOM 1716 C C . TRP A 1 212 ? 5.897 -1.334 -9.807 1.00 84.06 212 TRP A C 1
ATOM 1718 O O . TRP A 1 212 ? 5.086 -1.067 -8.922 1.00 84.06 212 TRP A O 1
ATOM 1728 N N . LEU A 1 213 ? 6.671 -2.427 -9.759 1.00 86.69 213 LEU A N 1
ATOM 1729 C CA . LEU A 1 213 ? 6.579 -3.421 -8.683 1.00 86.69 213 LEU A CA 1
ATOM 1730 C C . LEU A 1 213 ? 6.947 -2.833 -7.321 1.00 86.69 213 LEU A C 1
ATOM 1732 O O . LEU A 1 213 ? 6.217 -3.059 -6.365 1.00 86.69 213 LEU A O 1
ATOM 1736 N N . GLY A 1 214 ? 8.004 -2.021 -7.228 1.00 85.25 214 GLY A N 1
ATOM 1737 C CA . GLY A 1 214 ? 8.359 -1.371 -5.963 1.00 85.25 214 GLY A CA 1
ATOM 1738 C C . GLY A 1 214 ? 7.255 -0.432 -5.459 1.00 85.25 214 GLY A C 1
ATOM 1739 O O . GLY A 1 214 ? 6.949 -0.395 -4.263 1.00 85.25 214 GLY A O 1
ATOM 1740 N N . ARG A 1 215 ? 6.611 0.316 -6.367 1.00 82.19 215 ARG A N 1
ATOM 1741 C CA . ARG A 1 215 ? 5.462 1.176 -6.029 1.00 82.19 215 ARG A CA 1
ATOM 1742 C C . ARG A 1 215 ? 4.265 0.341 -5.579 1.00 82.19 215 ARG A C 1
ATOM 1744 O O . ARG A 1 215 ? 3.638 0.674 -4.575 1.00 82.19 215 ARG A O 1
ATOM 1751 N N . PHE A 1 216 ? 3.984 -0.751 -6.289 1.00 83.12 216 PHE A N 1
ATOM 1752 C CA . PHE A 1 216 ? 2.940 -1.705 -5.930 1.00 83.12 216 PHE A CA 1
ATOM 1753 C C . PHE A 1 216 ? 3.184 -2.307 -4.539 1.00 83.12 216 PHE A C 1
ATOM 1755 O O . PHE A 1 216 ? 2.280 -2.289 -3.709 1.00 83.12 216 PHE A O 1
ATOM 1762 N N . GLU A 1 217 ? 4.401 -2.768 -4.246 1.00 87.19 217 GLU A N 1
ATOM 1763 C CA . GLU A 1 217 ? 4.813 -3.276 -2.930 1.00 87.19 217 GLU A CA 1
ATOM 1764 C C . GLU A 1 217 ? 4.596 -2.246 -1.824 1.00 87.19 217 GLU A C 1
ATOM 1766 O O . GLU A 1 217 ? 3.879 -2.529 -0.865 1.00 87.19 217 GLU A O 1
ATOM 1771 N N . SER A 1 218 ? 5.092 -1.020 -2.014 1.00 83.50 218 SER A N 1
ATOM 1772 C CA . SER A 1 218 ? 4.902 0.069 -1.045 1.00 83.50 218 SER A CA 1
ATOM 1773 C C . SER A 1 218 ? 3.417 0.349 -0.779 1.00 83.50 218 SER A C 1
ATOM 1775 O O . SER A 1 218 ? 3.018 0.593 0.360 1.00 83.50 218 SER A O 1
ATOM 1777 N N . ARG A 1 219 ? 2.576 0.303 -1.822 1.00 82.06 219 ARG A N 1
ATOM 1778 C CA . ARG A 1 219 ? 1.121 0.476 -1.693 1.00 82.06 219 ARG A CA 1
ATOM 1779 C C . ARG A 1 219 ? 0.483 -0.676 -0.913 1.00 82.06 219 ARG A C 1
ATOM 1781 O O . ARG A 1 219 ? -0.353 -0.420 -0.054 1.00 82.06 219 ARG A O 1
ATOM 1788 N N . CYS A 1 220 ? 0.884 -1.920 -1.177 1.00 84.81 220 CYS A N 1
ATOM 1789 C CA . CYS A 1 220 ? 0.374 -3.093 -0.461 1.00 84.81 220 CYS A CA 1
ATOM 1790 C C . CYS A 1 220 ? 0.698 -3.032 1.037 1.00 84.81 220 CYS A C 1
ATOM 1792 O O . CYS A 1 220 ? -0.182 -3.271 1.859 1.00 84.81 220 CYS A O 1
ATOM 1794 N N . GLU A 1 221 ? 1.930 -2.659 1.394 1.00 88.81 221 GLU A N 1
ATOM 1795 C CA . GLU A 1 221 ? 2.336 -2.471 2.794 1.00 88.81 221 GLU A CA 1
ATOM 1796 C C . GLU A 1 221 ? 1.514 -1.380 3.487 1.00 88.81 221 GLU A C 1
ATOM 1798 O O . GLU A 1 221 ? 1.073 -1.545 4.627 1.00 88.81 221 GLU A O 1
ATOM 1803 N N . PHE A 1 222 ? 1.280 -0.265 2.791 1.00 83.81 222 PHE A N 1
ATOM 1804 C CA . PHE A 1 222 ? 0.474 0.830 3.316 1.00 83.81 222 PHE A CA 1
ATOM 1805 C C . PHE A 1 222 ? -0.981 0.409 3.553 1.00 83.81 222 PHE A C 1
ATOM 1807 O O . PHE A 1 222 ? -1.518 0.660 4.630 1.00 83.81 222 PHE A O 1
ATOM 1814 N N . GLU A 1 223 ? -1.605 -0.265 2.588 1.00 82.62 223 GLU A N 1
ATOM 1815 C CA . GLU A 1 223 ? -2.983 -0.751 2.709 1.00 82.62 223 GLU A CA 1
ATOM 1816 C C . GLU A 1 223 ? -3.138 -1.788 3.826 1.00 82.62 223 GLU A C 1
ATOM 1818 O O . GLU A 1 223 ? -4.093 -1.708 4.598 1.00 82.62 223 GLU A O 1
ATOM 1823 N N . LEU A 1 224 ? -2.177 -2.705 3.983 1.00 87.12 224 LEU A N 1
ATOM 1824 C CA . LEU A 1 224 ? -2.143 -3.637 5.114 1.00 87.12 224 LEU A CA 1
ATOM 1825 C C . LEU A 1 224 ? -2.050 -2.904 6.456 1.00 87.12 224 LEU A C 1
ATOM 1827 O O . LEU A 1 224 ? -2.763 -3.248 7.400 1.00 87.12 224 LEU A O 1
ATOM 1831 N N . ALA A 1 225 ? -1.204 -1.875 6.551 1.00 88.62 225 ALA A N 1
ATOM 1832 C CA . ALA A 1 225 ? -1.103 -1.071 7.763 1.00 88.62 225 ALA A CA 1
ATOM 1833 C C . ALA A 1 225 ? -2.424 -0.355 8.087 1.00 88.62 225 ALA A C 1
ATOM 1835 O O . ALA A 1 225 ? -2.816 -0.314 9.253 1.00 88.62 225 ALA A O 1
ATOM 1836 N N . LEU A 1 226 ? -3.119 0.180 7.077 1.00 83.69 226 LEU A N 1
ATOM 1837 C CA . LEU A 1 226 ? -4.428 0.811 7.258 1.00 83.69 226 LEU A CA 1
ATOM 1838 C C . LEU A 1 226 ? -5.495 -0.193 7.701 1.00 83.69 226 LEU A C 1
ATOM 1840 O O . LEU A 1 226 ? -6.207 0.091 8.660 1.00 83.69 226 LEU A O 1
ATOM 1844 N N . LEU A 1 227 ? -5.561 -1.364 7.061 1.00 83.62 227 LEU A N 1
ATOM 1845 C CA . LEU A 1 227 ? -6.513 -2.420 7.412 1.00 83.62 227 LEU A CA 1
ATOM 1846 C C . LEU A 1 227 ? -6.357 -2.845 8.875 1.00 83.62 227 LEU A C 1
ATOM 1848 O O . LEU A 1 227 ? -7.339 -2.920 9.604 1.00 83.62 227 LEU A O 1
ATOM 1852 N N . ARG A 1 228 ? -5.115 -3.043 9.327 1.00 88.25 228 ARG A N 1
ATOM 1853 C CA . ARG A 1 228 ? -4.818 -3.377 10.726 1.00 88.25 228 ARG A CA 1
ATOM 1854 C C . ARG A 1 228 ? -5.258 -2.295 11.702 1.00 88.25 228 ARG A C 1
ATOM 1856 O O . ARG A 1 228 ? -5.814 -2.610 12.740 1.00 88.25 228 ARG A O 1
ATOM 1863 N N . ILE A 1 229 ? -5.020 -1.024 11.372 1.00 86.75 229 ILE A N 1
ATOM 1864 C CA . ILE A 1 229 ? -5.484 0.087 12.215 1.00 86.75 229 ILE A CA 1
ATOM 1865 C C . ILE A 1 229 ? -7.010 0.066 12.329 1.00 86.75 229 ILE A C 1
ATOM 1867 O O . ILE A 1 229 ? -7.521 0.285 13.418 1.00 86.75 229 ILE A O 1
ATOM 1871 N N . THR A 1 230 ? -7.716 -0.201 11.230 1.00 83.06 230 THR A N 1
ATOM 1872 C CA . THR A 1 230 ? -9.181 -0.276 11.226 1.00 83.06 230 THR A CA 1
ATOM 1873 C C . THR A 1 230 ? -9.706 -1.456 12.038 1.00 83.06 230 THR A C 1
ATOM 1875 O O . THR A 1 230 ? -10.652 -1.274 12.792 1.00 83.06 230 THR A O 1
ATOM 1878 N N . ILE A 1 231 ? -9.086 -2.634 11.939 1.00 84.69 231 ILE A N 1
ATOM 1879 C CA . ILE A 1 231 ? -9.457 -3.786 12.775 1.00 84.69 231 ILE A CA 1
ATOM 1880 C C . ILE A 1 231 ? -9.278 -3.442 14.256 1.00 84.69 231 ILE A C 1
ATOM 1882 O O . ILE A 1 231 ? -10.213 -3.602 15.028 1.00 84.69 231 ILE A O 1
ATOM 1886 N N . ASP A 1 232 ? -8.131 -2.869 14.628 1.00 87.69 232 ASP A N 1
ATOM 1887 C CA . ASP A 1 232 ? -7.870 -2.491 16.020 1.00 87.69 232 ASP A CA 1
ATOM 1888 C C . ASP A 1 232 ? -8.866 -1.436 16.547 1.00 87.69 232 ASP A C 1
ATOM 1890 O O . ASP A 1 232 ? -9.169 -1.418 17.738 1.00 87.69 232 ASP A O 1
ATOM 1894 N N . GLU A 1 233 ? -9.356 -0.530 15.692 1.00 85.12 233 GLU A N 1
ATOM 1895 C CA . GLU A 1 233 ? -10.414 0.422 16.061 1.00 85.12 233 GLU A CA 1
ATOM 1896 C C . GLU A 1 233 ? -11.753 -0.269 16.284 1.00 85.12 233 GLU A C 1
ATOM 1898 O O . GLU A 1 233 ? -12.397 -0.007 17.293 1.00 85.12 233 GLU A O 1
ATOM 1903 N N . MET A 1 234 ? -12.154 -1.155 15.370 1.00 80.25 234 MET A N 1
ATOM 1904 C CA . MET A 1 234 ? -13.403 -1.906 15.498 1.00 80.25 234 MET A CA 1
ATOM 1905 C C . MET A 1 234 ? -13.395 -2.783 16.751 1.00 80.25 234 MET A C 1
ATOM 1907 O O . MET A 1 234 ? -14.391 -2.834 17.469 1.00 80.25 234 MET A O 1
ATOM 1911 N N . ASP A 1 235 ? -12.265 -3.426 17.046 1.00 83.75 235 ASP A N 1
ATOM 1912 C CA . ASP A 1 235 ? -12.099 -4.222 18.260 1.00 83.75 235 ASP A CA 1
ATOM 1913 C C . ASP A 1 235 ? -12.186 -3.338 19.514 1.00 83.75 235 ASP A C 1
ATOM 1915 O O . ASP A 1 235 ? -12.842 -3.708 20.487 1.00 83.75 235 ASP A O 1
ATOM 1919 N N . ALA A 1 236 ? -11.573 -2.148 19.501 1.00 82.19 236 ALA A N 1
ATOM 1920 C CA . ALA A 1 236 ? -11.653 -1.207 20.617 1.00 82.19 236 ALA A CA 1
ATOM 1921 C C . ALA A 1 236 ? -13.084 -0.688 20.850 1.00 82.19 236 ALA A C 1
ATOM 1923 O O . ALA A 1 236 ? -13.537 -0.683 21.994 1.00 82.19 236 ALA A O 1
ATOM 1924 N N . GLU A 1 237 ? -13.798 -0.314 19.784 1.00 82.31 237 GLU A N 1
ATOM 1925 C CA . GLU A 1 237 ? -15.204 0.117 19.841 1.00 82.31 237 GLU A CA 1
ATOM 1926 C C . GLU A 1 237 ? -16.111 -1.012 20.359 1.00 82.31 237 GLU A C 1
ATOM 1928 O O . GLU A 1 237 ? -16.989 -0.789 21.192 1.00 82.31 237 GLU A O 1
ATOM 1933 N N . GLU A 1 238 ? -15.871 -2.251 19.926 1.00 83.31 238 GLU A N 1
ATOM 1934 C CA . GLU A 1 238 ? -16.620 -3.420 20.390 1.00 83.31 238 GLU A CA 1
ATOM 1935 C C . GLU A 1 238 ? -16.360 -3.734 21.870 1.00 83.31 238 GLU A C 1
ATOM 1937 O O . GLU A 1 238 ? -17.273 -4.127 22.602 1.00 83.31 238 GLU A O 1
ATOM 1942 N N . HIS A 1 239 ? -15.119 -3.570 22.331 1.00 80.88 239 HIS A N 1
ATOM 1943 C CA . HIS A 1 239 ? -14.775 -3.716 23.743 1.00 80.88 239 HIS A CA 1
ATOM 1944 C C . HIS A 1 239 ? -15.404 -2.622 24.611 1.00 80.88 239 HIS A C 1
ATOM 1946 O O . HIS A 1 239 ? -15.876 -2.933 25.705 1.00 80.88 239 HIS A O 1
ATOM 1952 N N . GLU A 1 240 ? -15.435 -1.377 24.131 1.00 85.75 240 GLU A N 1
ATOM 1953 C CA . GLU A 1 240 ? -16.088 -0.252 24.810 1.00 85.75 240 GLU A CA 1
ATOM 1954 C C . GLU A 1 240 ? -17.596 -0.496 24.936 1.00 85.75 240 GLU A C 1
ATOM 1956 O O . GLU A 1 240 ? -18.123 -0.481 26.046 1.00 85.75 240 GLU A O 1
ATOM 1961 N N . ARG A 1 241 ? -18.258 -0.890 23.841 1.00 86.00 241 ARG A N 1
ATOM 1962 C CA . ARG A 1 241 ? -19.684 -1.251 23.835 1.00 86.00 241 ARG A CA 1
ATOM 1963 C C . ARG A 1 241 ? -20.015 -2.367 24.828 1.00 86.00 241 ARG A C 1
ATOM 1965 O O . ARG A 1 241 ? -20.960 -2.253 25.602 1.00 86.00 241 ARG A O 1
ATOM 1972 N N . LYS A 1 242 ? -19.217 -3.440 24.853 1.00 86.56 242 LYS A N 1
ATOM 1973 C CA . LYS A 1 242 ? -19.397 -4.539 25.821 1.00 86.56 242 LYS A CA 1
ATOM 1974 C C . LYS A 1 242 ? -19.178 -4.094 27.265 1.00 86.56 242 LYS A C 1
ATOM 1976 O O . LYS A 1 242 ? -19.810 -4.639 28.167 1.00 86.56 242 LYS A O 1
ATOM 1981 N N . ALA A 1 243 ? -18.268 -3.149 27.500 1.00 86.44 243 ALA A N 1
ATOM 1982 C CA . ALA A 1 243 ? -18.041 -2.596 28.829 1.00 86.44 243 ALA A CA 1
ATOM 1983 C C . ALA A 1 243 ? -19.226 -1.731 29.284 1.00 86.44 243 ALA A C 1
ATOM 1985 O O . ALA A 1 243 ? -19.647 -1.863 30.430 1.00 86.44 243 ALA A O 1
ATOM 1986 N N . GLU A 1 244 ? -19.796 -0.914 28.395 1.00 89.69 244 GLU A N 1
ATOM 1987 C CA . GLU A 1 244 ? -21.011 -0.132 28.660 1.00 89.69 244 GLU A CA 1
ATOM 1988 C C . GLU A 1 244 ? -22.210 -1.040 28.968 1.00 89.69 244 GLU A C 1
ATOM 1990 O O . GLU A 1 244 ? -22.842 -0.880 30.009 1.00 89.69 244 GLU A O 1
ATOM 1995 N N . GLU A 1 245 ? -22.460 -2.063 28.140 1.00 89.88 245 GLU A N 1
ATOM 1996 C CA . GLU A 1 245 ? -23.527 -3.051 28.372 1.00 89.88 245 GLU A CA 1
ATOM 1997 C C . GLU A 1 245 ? -23.367 -3.765 29.731 1.00 89.88 245 GLU A C 1
ATOM 1999 O O . GLU A 1 245 ? -24.349 -4.021 30.436 1.00 89.88 245 GLU A O 1
ATOM 2004 N N . LEU A 1 246 ? -22.126 -4.070 30.131 1.00 90.44 246 LEU A N 1
ATOM 2005 C CA . LEU A 1 246 ? -21.832 -4.671 31.432 1.00 90.44 246 LEU A CA 1
ATOM 2006 C C . LEU A 1 246 ? -22.094 -3.697 32.588 1.00 90.44 246 LEU A C 1
ATOM 2008 O O . LEU A 1 246 ? -22.668 -4.109 33.596 1.00 90.44 246 LEU A O 1
ATOM 2012 N N . ILE A 1 247 ? -21.689 -2.430 32.455 1.00 90.94 247 ILE A N 1
ATOM 2013 C CA . ILE A 1 247 ? -21.944 -1.390 33.463 1.00 90.94 247 ILE A CA 1
ATOM 2014 C C . ILE A 1 247 ? -23.451 -1.206 33.643 1.00 90.94 247 ILE A C 1
ATOM 2016 O O . ILE A 1 247 ? -23.925 -1.306 34.771 1.00 90.94 247 ILE A O 1
ATOM 2020 N N . GLU A 1 248 ? -24.213 -1.066 32.557 1.00 91.25 248 GLU A N 1
ATOM 2021 C CA . GLU A 1 248 ? -25.675 -0.947 32.624 1.00 91.25 248 GLU A CA 1
ATOM 2022 C C . GLU A 1 248 ? -26.336 -2.171 33.276 1.00 91.25 248 GLU A C 1
ATOM 2024 O O . GLU A 1 248 ? -27.336 -2.049 33.990 1.00 91.25 248 GLU A O 1
ATOM 2029 N N . SER A 1 249 ? -25.803 -3.371 33.023 1.00 91.12 249 SER A N 1
ATOM 2030 C CA . SER A 1 249 ? -26.294 -4.593 33.663 1.00 91.12 249 SER A CA 1
ATOM 2031 C C . SER A 1 249 ? -26.003 -4.608 35.166 1.00 91.12 249 SER A C 1
ATOM 2033 O O . SER A 1 249 ? -26.836 -5.096 35.930 1.00 91.12 249 SER A O 1
ATOM 2035 N N . ILE A 1 250 ? -24.837 -4.116 35.593 1.00 89.94 250 ILE A N 1
ATOM 2036 C CA . ILE A 1 250 ? -24.467 -4.017 37.011 1.00 89.94 250 ILE A CA 1
ATOM 2037 C C . ILE A 1 250 ? -25.313 -2.944 37.704 1.00 89.94 250 ILE A C 1
ATOM 2039 O O . ILE A 1 250 ? -25.804 -3.181 38.805 1.00 89.94 250 ILE A O 1
ATOM 2043 N N . GLU A 1 251 ? -25.523 -1.793 37.065 1.00 91.38 251 GLU A N 1
ATOM 2044 C CA . GLU A 1 251 ? -26.355 -0.708 37.596 1.00 91.38 251 GLU A CA 1
ATOM 2045 C C . GLU A 1 251 ? -27.792 -1.178 37.840 1.00 91.38 251 GLU A C 1
ATOM 2047 O O . GLU A 1 251 ? -28.306 -0.991 38.942 1.00 91.38 251 GLU A O 1
ATOM 2052 N N . ARG A 1 252 ? -28.391 -1.907 36.886 1.00 90.12 252 ARG A N 1
ATOM 2053 C CA . ARG A 1 252 ? -29.717 -2.524 37.069 1.00 90.12 252 ARG A CA 1
ATOM 2054 C C . ARG A 1 252 ? -29.755 -3.509 38.239 1.00 90.12 252 ARG A C 1
ATOM 2056 O O . ARG A 1 252 ? -30.671 -3.452 39.048 1.00 90.12 252 ARG A O 1
ATOM 2063 N N . GLN A 1 253 ? -28.744 -4.370 38.378 1.00 88.50 253 GLN A N 1
ATOM 2064 C CA . GLN A 1 253 ? -28.673 -5.304 39.510 1.00 88.50 253 GLN A CA 1
ATOM 2065 C C . GLN A 1 253 ? -28.562 -4.584 40.861 1.00 88.50 253 GLN A C 1
ATOM 2067 O O . GLN A 1 253 ? -29.141 -5.037 41.846 1.00 88.50 253 GLN A O 1
ATOM 2072 N N . ILE A 1 254 ? -27.820 -3.474 40.925 1.00 92.00 254 ILE A N 1
ATOM 2073 C CA . ILE A 1 254 ? -27.712 -2.660 42.143 1.00 92.00 254 ILE A CA 1
ATOM 2074 C C . ILE A 1 254 ? -29.054 -1.994 42.465 1.00 92.00 254 ILE A C 1
ATOM 2076 O O . ILE A 1 254 ? -29.444 -1.977 43.632 1.00 92.00 254 ILE A O 1
ATOM 2080 N N . GLU A 1 255 ? -29.758 -1.465 41.461 1.00 91.38 255 GLU A N 1
ATOM 2081 C CA . GLU A 1 255 ? -31.089 -0.872 41.638 1.00 91.38 255 GLU A CA 1
ATOM 2082 C C . GLU A 1 255 ? -32.112 -1.895 42.144 1.00 91.38 255 GLU A C 1
ATOM 2084 O O . GLU A 1 255 ? -32.819 -1.598 43.108 1.00 91.38 255 GLU A O 1
ATOM 2089 N N . ASP A 1 256 ? -32.139 -3.100 41.568 1.00 90.50 256 ASP A N 1
ATOM 2090 C CA . ASP A 1 256 ? -33.030 -4.185 41.997 1.00 90.50 256 ASP A CA 1
ATOM 2091 C C . ASP A 1 256 ? -32.764 -4.568 43.465 1.00 90.50 256 ASP A C 1
ATOM 2093 O O . ASP A 1 256 ? -33.675 -4.566 44.293 1.00 90.50 256 ASP A O 1
ATOM 2097 N N . VAL A 1 257 ? -31.493 -4.788 43.833 1.00 91.31 257 VAL A N 1
ATOM 2098 C CA . VAL A 1 257 ? -31.107 -5.109 45.221 1.00 91.31 257 VAL A CA 1
ATOM 2099 C C . VAL A 1 257 ? -31.451 -3.966 46.181 1.00 91.31 257 VAL A C 1
ATOM 2101 O O . VAL A 1 257 ? -31.884 -4.208 47.308 1.00 91.31 257 VAL A O 1
ATOM 2104 N N . ALA A 1 258 ? -31.266 -2.711 45.765 1.00 90.12 258 ALA A N 1
ATOM 2105 C CA . ALA A 1 258 ? -31.611 -1.559 46.588 1.00 90.12 258 ALA A CA 1
ATOM 2106 C C . ALA A 1 258 ? -33.128 -1.444 46.809 1.00 90.12 258 ALA A C 1
ATOM 2108 O O . ALA A 1 258 ? -33.546 -1.105 47.918 1.00 90.12 258 ALA A O 1
ATOM 2109 N N . GLN A 1 259 ? -33.944 -1.738 45.790 1.00 89.44 259 GLN A N 1
ATOM 2110 C CA . GLN A 1 259 ? -35.404 -1.770 45.911 1.00 89.44 259 GLN A CA 1
ATOM 2111 C C . GLN A 1 259 ? -35.870 -2.896 46.833 1.00 89.44 259 GLN A C 1
ATOM 2113 O O . GLN A 1 259 ? -36.704 -2.636 47.701 1.00 89.44 259 GLN A O 1
ATOM 2118 N N . ASP A 1 260 ? -35.295 -4.094 46.711 1.00 89.31 260 ASP A N 1
ATOM 2119 C CA . ASP A 1 260 ? -35.604 -5.231 47.586 1.00 89.31 260 ASP A CA 1
ATOM 2120 C C . ASP A 1 260 ? -35.311 -4.897 49.057 1.00 89.31 260 ASP A C 1
ATOM 2122 O O . ASP A 1 260 ? -36.186 -5.034 49.912 1.00 89.31 260 ASP A O 1
ATOM 2126 N N . ILE A 1 261 ? -34.130 -4.335 49.350 1.00 88.19 261 ILE A N 1
ATOM 2127 C CA . ILE A 1 261 ? -33.773 -3.882 50.708 1.00 88.19 261 ILE A CA 1
ATOM 2128 C C . ILE A 1 261 ? -34.761 -2.823 51.214 1.00 88.19 261 ILE A C 1
ATOM 2130 O O . ILE A 1 261 ? -35.162 -2.842 52.380 1.00 88.19 261 ILE A O 1
ATOM 2134 N N . LEU A 1 262 ? -35.151 -1.873 50.358 1.00 88.62 262 LEU A N 1
ATOM 2135 C CA . LEU A 1 262 ? -36.090 -0.819 50.738 1.00 88.62 262 LEU A CA 1
ATOM 2136 C C . LEU A 1 262 ? -37.475 -1.399 51.060 1.00 88.62 262 LEU A C 1
ATOM 2138 O O . LEU A 1 262 ? -38.115 -0.967 52.022 1.00 88.62 262 LEU A O 1
ATOM 2142 N N . HIS A 1 263 ? -37.928 -2.377 50.274 1.00 85.75 263 HIS A N 1
ATOM 2143 C CA . HIS A 1 263 ? -39.181 -3.089 50.494 1.00 85.75 263 HIS A CA 1
ATOM 2144 C C . HIS A 1 263 ? -39.161 -3.902 51.789 1.00 85.75 263 HIS A C 1
ATOM 2146 O O . HIS A 1 263 ? -40.130 -3.816 52.547 1.00 85.75 263 HIS A O 1
ATOM 2152 N N . ASP A 1 264 ? -38.066 -4.603 52.083 1.00 86.38 264 ASP A N 1
ATOM 2153 C CA . ASP A 1 264 ? -37.898 -5.360 53.328 1.00 86.38 264 ASP A CA 1
ATOM 2154 C C . ASP A 1 264 ? -37.961 -4.438 54.557 1.00 86.38 264 ASP A C 1
ATOM 2156 O O . ASP A 1 264 ? -38.737 -4.685 55.483 1.00 86.38 264 ASP A O 1
ATOM 2160 N N . ILE A 1 265 ? -37.242 -3.307 54.534 1.00 82.88 265 ILE A N 1
ATOM 2161 C CA . ILE A 1 265 ? -37.271 -2.312 55.624 1.00 82.88 265 ILE A CA 1
ATOM 2162 C C . ILE A 1 265 ? -38.686 -1.752 55.832 1.00 82.88 265 ILE A C 1
ATOM 2164 O O . ILE A 1 265 ? -39.140 -1.591 56.970 1.00 82.88 265 ILE A O 1
ATOM 2168 N N . LEU A 1 266 ? -39.396 -1.433 54.745 1.00 80.06 266 LEU A N 1
ATOM 2169 C CA . LEU A 1 266 ? -40.764 -0.914 54.824 1.00 80.06 266 LEU A CA 1
ATOM 2170 C C . LEU A 1 266 ? -41.751 -1.971 55.338 1.00 80.06 266 LEU A C 1
ATOM 2172 O O . LEU A 1 266 ? -42.659 -1.626 56.093 1.00 80.06 266 LEU A O 1
ATOM 2176 N N . ALA A 1 267 ? -41.580 -3.239 54.965 1.00 78.06 267 ALA A N 1
ATOM 2177 C CA . ALA A 1 267 ? -42.421 -4.332 55.444 1.00 78.06 267 ALA A CA 1
ATOM 2178 C C . ALA A 1 267 ? -42.229 -4.583 56.950 1.00 78.06 267 ALA A C 1
ATOM 2180 O O . ALA A 1 267 ? -43.216 -4.737 57.673 1.00 78.06 267 ALA A O 1
ATOM 2181 N N . GLU A 1 268 ? -40.986 -4.551 57.440 1.00 73.75 268 GLU A N 1
ATOM 2182 C CA . GLU A 1 268 ? -40.684 -4.700 58.869 1.00 73.75 268 GLU A CA 1
ATOM 2183 C C . GLU A 1 268 ? -41.223 -3.518 59.696 1.00 73.75 268 GLU A C 1
ATOM 2185 O O . GLU A 1 268 ? -41.862 -3.726 60.730 1.00 73.75 268 GLU A O 1
ATOM 2190 N N . GLY A 1 269 ? -41.065 -2.280 59.212 1.00 59.28 269 GLY A N 1
ATOM 2191 C CA . GLY A 1 269 ? -41.507 -1.068 59.916 1.00 59.28 269 GLY A CA 1
ATOM 2192 C C . GLY A 1 269 ? -43.028 -0.866 60.011 1.00 59.28 269 GLY A C 1
ATOM 2193 O O . GLY A 1 269 ? -43.488 -0.086 60.839 1.00 59.28 269 GLY A O 1
ATOM 2194 N N . VAL A 1 270 ? -43.827 -1.560 59.191 1.00 56.41 270 VAL A N 1
ATOM 2195 C CA . VAL A 1 270 ? -45.307 -1.510 59.238 1.00 56.41 270 VAL A CA 1
ATOM 2196 C C . VAL A 1 270 ? -45.887 -2.502 60.261 1.00 56.41 270 VAL A C 1
ATOM 2198 O O . VAL A 1 270 ? -47.062 -2.414 60.619 1.00 56.41 270 VAL A O 1
ATOM 2201 N N . THR A 1 271 ? -45.072 -3.430 60.772 1.00 53.19 271 THR A N 1
ATOM 2202 C CA . THR A 1 271 ? -45.499 -4.446 61.755 1.00 53.19 271 THR A CA 1
ATOM 2203 C C . THR A 1 271 ? -45.204 -4.096 63.219 1.00 53.19 271 THR A C 1
ATOM 2205 O O . THR A 1 271 ? -45.503 -4.900 64.105 1.00 53.19 271 THR A O 1
ATOM 2208 N N . SER A 1 272 ? -44.684 -2.894 63.488 1.00 47.97 272 SER A N 1
ATOM 2209 C CA . SER A 1 272 ? -44.434 -2.332 64.828 1.00 47.97 272 SER A CA 1
ATOM 2210 C C . SER A 1 272 ? -45.370 -1.174 65.155 1.00 47.97 272 SER A C 1
ATOM 2212 O O . SER A 1 272 ? -45.888 -1.140 66.293 1.00 47.97 272 SER A O 1
#